Protein AF-A0A8B7E3W6-F1 (afdb_monomer)

Sequence (323 aa):
MKYLFVTTIMQMIQNNLKKEEHNMLPDFINNWVHYEAIEQKYIKDYGTFQQALRYYVQDRIVPILSSIMSNIDCFSNLSILFKQPDYTDLWLKLFSKTNCSSIQISNELEESFQCKFPFSNRLFKEIELVIKNVIQPEHNFNKHDYKLIYDTLSSMPMTSLTLKLSKSNVDDYIYDLVHLLFPHQTEKSYKVLAHGLVFFVRNIVTARSSFFSSSKVFDDLDKSSYDIIALHVVLNTRITQERIGNVELILRSYPEISDMISLTSPIDIDILILEHLVSIVDCLEMSPFCMNKIKSLNVLVQRILDINLECFGSLTIKKINEL

Secondary structure (DSSP, 8-state):
-HHHHHHHHHHHHHHHHHHHHTTS-HHHHHTHHHHHHHH-TTHHHHSSHHHHHHHHHHHHHHHHHHHHHHHHSGGGHHHHHHH-GGGHHHHHHHHHH--TT-------S-TT---SSTTHHHHHHHHHHHHHHH--TT----HHHHHHHHHHHHHSTTGGGTTT--HHHHHHHHHHHHHHHS-S--HHHHHHHHHHHHHHHHHHHHHHHHHHTT-TT-TTS-TT---HHHHHHHHTSHHHHHHHHHHHHHHHH-TTHHHH--TT-SS-HHHHHHHHHHHHHHHS---TTHHHHHHHHHHHHHHHHHHHHHHHHHHHHHHHHT-

Foldseek 3Di:
DVVLVVVLLVVQLVVVVVVVCVVDDVVCVVCVLVVCVVVVPQCVVQPDSVRSVVVVVCVSSVVSSVLLCCVQCVQHLVVLCVPPVVCVVLLSQLSSQDDSPDPDPPDDADPNGHANAHPLVVLLVQLCVLCVVLDDQPDDDDLVSVVVSCVVLCPRRNSVSFQDDDLVNQLSSLLVVLSVVQGDADPLLSVLLSLLLVLLLQVVLQVNLVSCVVPPPPPPPPSRGGGPNSSSNQCSHPLSVLQSVLSSVLCNVCVVLSVVDDSVDPDRSSVSSLVVLVVVVVPDDPDPVCVVVVVVSVVSNVSSVVSVVVVVVVVVVVVVVVD

pLDDT: mean 78.98, std 14.88, range [28.8, 94.94]

Mean predicted aligned error: 10.39 Å

Structure (mmCIF, N/CA/C/O backbone):
data_AF-A0A8B7E3W6-F1
#
_entry.id   AF-A0A8B7E3W6-F1
#
loop_
_atom_site.group_PDB
_atom_site.id
_atom_site.type_symbol
_atom_site.label_atom_id
_atom_site.label_alt_id
_atom_site.label_comp_id
_atom_site.label_asym_id
_atom_site.label_entity_id
_atom_site.label_seq_id
_atom_site.pdbx_PDB_ins_code
_atom_site.Cartn_x
_atom_site.Cartn_y
_atom_site.Cartn_z
_atom_site.occupancy
_atom_site.B_iso_or_equiv
_atom_site.auth_seq_id
_atom_site.auth_comp_id
_atom_site.auth_asym_id
_atom_site.auth_atom_id
_atom_site.pdbx_PDB_model_num
ATOM 1 N N . MET A 1 1 ? -17.957 -12.210 10.373 1.00 60.75 1 MET A N 1
ATOM 2 C CA . MET A 1 1 ? -17.276 -11.032 9.786 1.00 60.75 1 MET A CA 1
ATOM 3 C C . MET A 1 1 ? -17.612 -9.713 10.483 1.00 60.75 1 MET A C 1
ATOM 5 O O . MET A 1 1 ? -16.686 -9.131 11.022 1.00 60.75 1 MET A O 1
ATOM 9 N N . LYS A 1 2 ? -18.880 -9.267 10.597 1.00 63.34 2 LYS A N 1
ATOM 10 C CA . LYS A 1 2 ? -19.236 -8.046 11.374 1.00 63.34 2 LYS A CA 1
ATOM 11 C C . LYS A 1 2 ? -18.701 -8.047 12.815 1.00 63.34 2 LYS A C 1
ATOM 13 O O . LYS A 1 2 ? -18.204 -7.034 13.290 1.00 63.34 2 LYS A O 1
ATOM 18 N N . TYR A 1 3 ? -18.742 -9.209 13.467 1.00 81.50 3 TYR A N 1
ATOM 19 C CA . TYR A 1 3 ? -18.181 -9.389 14.804 1.00 81.50 3 TYR A CA 1
ATOM 20 C C . TYR A 1 3 ? -16.682 -9.094 14.865 1.00 81.50 3 TYR A C 1
ATOM 22 O O . TYR A 1 3 ? -16.273 -8.446 15.813 1.00 81.50 3 TYR A O 1
ATOM 30 N N . LEU A 1 4 ? -15.897 -9.475 13.847 1.00 85.69 4 LEU A N 1
ATOM 31 C CA . LEU A 1 4 ? -14.446 -9.270 13.840 1.00 85.69 4 LEU A CA 1
ATOM 32 C C . LEU A 1 4 ? -14.101 -7.777 13.859 1.00 85.69 4 LEU A C 1
ATOM 34 O O . LEU A 1 4 ? -13.336 -7.352 14.716 1.00 85.69 4 LEU A O 1
ATOM 38 N N . PHE A 1 5 ? -14.741 -6.975 12.999 1.00 87.62 5 PHE A N 1
ATOM 39 C CA . PHE A 1 5 ? -14.548 -5.521 12.972 1.00 87.62 5 PHE A CA 1
ATOM 40 C C . PHE A 1 5 ? -14.835 -4.885 14.338 1.00 87.62 5 PHE A C 1
ATOM 42 O O . PHE A 1 5 ? -13.980 -4.205 14.900 1.00 87.62 5 PHE A O 1
ATOM 49 N N . VAL A 1 6 ? -16.015 -5.162 14.905 1.00 89.50 6 VAL A N 1
ATOM 50 C CA . VAL A 1 6 ? -16.422 -4.605 16.203 1.00 89.50 6 VAL A CA 1
ATOM 51 C C . VAL A 1 6 ? -15.480 -5.068 17.312 1.00 89.50 6 VAL A C 1
ATOM 53 O O . VAL A 1 6 ? -15.027 -4.247 18.103 1.00 89.50 6 VAL A O 1
ATOM 56 N N . THR A 1 7 ? -15.130 -6.356 17.364 1.00 89.88 7 THR A N 1
ATOM 57 C CA . THR A 1 7 ? -14.225 -6.873 18.399 1.00 89.88 7 THR A CA 1
ATOM 58 C C . THR A 1 7 ? -12.828 -6.279 18.294 1.00 89.88 7 THR A C 1
ATOM 60 O O . THR A 1 7 ? -12.255 -5.940 19.324 1.00 89.88 7 THR A O 1
ATOM 63 N N . THR A 1 8 ? -12.294 -6.091 17.083 1.00 89.25 8 THR A N 1
ATOM 64 C CA . THR A 1 8 ? -10.975 -5.479 16.887 1.00 89.25 8 THR A CA 1
ATOM 65 C C . THR A 1 8 ? -10.991 -4.009 17.299 1.00 89.25 8 THR A C 1
ATOM 67 O O . THR A 1 8 ? -10.103 -3.585 18.033 1.00 89.25 8 THR A O 1
ATOM 70 N N . ILE A 1 9 ? -12.028 -3.247 16.932 1.00 89.69 9 ILE A N 1
ATOM 71 C CA . ILE A 1 9 ? -12.194 -1.858 17.391 1.00 89.69 9 ILE A CA 1
ATOM 72 C C . ILE A 1 9 ? -12.277 -1.794 18.920 1.00 89.69 9 ILE A C 1
ATOM 74 O O . ILE A 1 9 ? -11.567 -1.005 19.538 1.00 89.69 9 ILE A O 1
ATOM 78 N N . MET A 1 10 ? -13.081 -2.655 19.550 1.00 90.50 10 MET A N 1
ATOM 79 C CA . MET A 1 10 ? -13.207 -2.691 21.012 1.00 90.50 10 MET A CA 1
ATOM 80 C C . MET A 1 10 ? -11.881 -3.038 21.700 1.00 90.50 10 MET A C 1
ATOM 82 O O . MET A 1 10 ? -11.520 -2.400 22.686 1.00 90.50 10 MET A O 1
ATOM 86 N N . GLN A 1 11 ? -11.123 -3.998 21.162 1.00 89.81 11 GLN A N 1
ATOM 87 C CA . GLN A 1 11 ? -9.787 -4.340 21.659 1.00 89.81 11 GLN A CA 1
ATOM 88 C C . GLN A 1 11 ? -8.807 -3.170 21.511 1.00 89.81 11 GLN A C 1
ATOM 90 O O . GLN A 1 11 ? -8.040 -2.886 22.429 1.00 89.81 11 GLN A O 1
ATOM 95 N N . MET A 1 12 ? -8.844 -2.455 20.384 1.00 88.50 12 MET A N 1
ATOM 96 C CA . MET A 1 12 ? -8.015 -1.271 20.162 1.00 88.50 12 MET A CA 1
ATOM 97 C C . MET A 1 12 ? -8.364 -0.138 21.128 1.00 88.50 12 MET A C 1
ATOM 99 O O . MET A 1 12 ? -7.453 0.458 21.702 1.00 88.50 12 MET A O 1
ATOM 103 N N . ILE A 1 13 ? -9.654 0.137 21.349 1.00 89.44 13 ILE A N 1
ATOM 104 C CA . ILE A 1 13 ? -10.105 1.129 22.335 1.00 89.44 13 ILE A CA 1
ATOM 105 C C . ILE A 1 13 ? -9.599 0.737 23.723 1.00 89.44 13 ILE A C 1
ATOM 107 O O . ILE A 1 13 ? -8.960 1.543 24.390 1.00 89.44 13 ILE A O 1
ATOM 111 N N . GLN A 1 14 ? -9.799 -0.520 24.128 1.00 88.75 14 GLN A N 1
ATOM 112 C CA . GLN A 1 14 ? -9.353 -1.014 25.429 1.00 88.75 14 GLN A CA 1
ATOM 113 C C . GLN A 1 14 ? -7.833 -0.888 25.608 1.00 88.75 14 GLN A C 1
ATOM 115 O O . GLN A 1 14 ? -7.368 -0.490 26.672 1.00 88.75 14 GLN A O 1
ATOM 120 N N . ASN A 1 15 ? -7.045 -1.206 24.579 1.00 87.88 15 ASN A N 1
ATOM 121 C CA . ASN A 1 15 ? -5.589 -1.093 24.639 1.00 87.88 15 ASN A CA 1
ATOM 122 C C . ASN A 1 15 ? -5.116 0.365 24.732 1.00 87.88 15 ASN A C 1
ATOM 124 O O . ASN A 1 15 ? -4.138 0.631 25.425 1.00 87.88 15 ASN A O 1
ATOM 128 N N . ASN A 1 16 ? -5.785 1.303 24.055 1.00 84.50 16 ASN A N 1
ATOM 129 C CA . ASN A 1 16 ? -5.459 2.728 24.156 1.00 84.50 16 ASN A CA 1
ATOM 130 C C . ASN A 1 16 ? -5.873 3.309 25.513 1.00 84.50 16 ASN A C 1
ATOM 132 O O . ASN A 1 16 ? -5.058 3.981 26.136 1.00 84.50 16 ASN A O 1
ATOM 136 N N . LEU A 1 17 ? -7.059 2.959 26.022 1.00 85.81 17 LEU A N 1
ATOM 137 C CA . LEU A 1 17 ? -7.490 3.339 27.372 1.00 85.81 17 LEU A CA 1
ATOM 138 C C . LEU A 1 17 ? -6.501 2.840 28.430 1.00 85.81 17 LEU A C 1
ATOM 140 O O . LEU A 1 17 ? -6.048 3.624 29.252 1.00 85.81 17 LEU A O 1
ATOM 144 N N . LYS A 1 18 ? -6.056 1.579 28.346 1.00 85.19 18 LYS A N 1
ATOM 145 C CA . LYS A 1 18 ? -5.023 1.045 29.250 1.00 85.19 18 LYS A CA 1
ATOM 146 C C . LYS A 1 18 ? -3.719 1.843 29.201 1.00 85.19 18 LYS A C 1
ATOM 148 O O . LYS A 1 18 ? -3.082 2.021 30.233 1.00 85.19 18 LYS A O 1
ATOM 153 N N . LYS A 1 19 ? -3.298 2.318 28.024 1.00 82.88 19 LYS A N 1
ATOM 154 C CA . LYS A 1 19 ? -2.095 3.160 27.889 1.00 82.88 19 LYS A CA 1
ATOM 155 C C . LYS A 1 19 ? -2.286 4.537 28.521 1.00 82.88 19 LYS A C 1
ATOM 157 O O . LYS A 1 19 ? -1.361 5.025 29.160 1.00 82.88 19 LYS A O 1
ATOM 162 N N . GLU A 1 20 ? -3.457 5.150 28.360 1.00 80.81 20 GLU A N 1
ATOM 163 C CA . GLU A 1 20 ? -3.791 6.408 29.041 1.00 80.81 20 GLU A CA 1
ATOM 164 C C . GLU A 1 20 ? -3.823 6.224 30.561 1.00 80.81 20 GLU A C 1
ATOM 166 O O . GLU A 1 20 ? -3.261 7.035 31.292 1.00 80.81 20 GLU A O 1
ATOM 171 N N . GLU A 1 21 ? -4.410 5.122 31.029 1.00 82.00 21 GLU A N 1
ATOM 172 C CA . GLU A 1 21 ? -4.479 4.747 32.442 1.00 82.00 21 GLU A CA 1
ATOM 173 C C . GLU A 1 21 ? -3.089 4.603 33.079 1.00 82.00 21 GLU A C 1
ATOM 175 O O . GLU A 1 21 ? -2.902 5.001 34.223 1.00 82.00 21 GLU A O 1
ATOM 180 N N . HIS A 1 22 ? -2.076 4.124 32.347 1.00 77.69 22 HIS A N 1
ATOM 181 C CA . HIS A 1 22 ? -0.703 4.046 32.875 1.00 77.69 22 HIS A CA 1
ATOM 182 C C . HIS A 1 22 ? -0.103 5.421 33.214 1.00 77.69 22 HIS A C 1
ATOM 184 O O . HIS A 1 22 ? 0.825 5.498 34.016 1.00 77.69 22 HIS A O 1
ATOM 190 N N . ASN A 1 23 ? -0.631 6.498 32.627 1.00 76.69 23 ASN A N 1
ATOM 191 C CA . ASN A 1 23 ? -0.180 7.869 32.862 1.00 76.69 23 ASN A CA 1
ATOM 192 C C . ASN A 1 23 ? -1.065 8.623 33.872 1.00 76.69 23 ASN A C 1
ATOM 194 O O . ASN A 1 23 ? -0.815 9.799 34.140 1.00 76.69 23 ASN A O 1
ATOM 198 N N . MET A 1 24 ? -2.103 7.982 34.420 1.00 77.31 24 MET A N 1
ATOM 199 C CA . MET A 1 24 ? -3.021 8.578 35.393 1.00 77.31 24 MET A CA 1
ATOM 200 C C . MET A 1 24 ? -2.833 7.976 36.789 1.00 77.31 24 MET A C 1
ATOM 202 O O . MET A 1 24 ? -2.336 6.865 36.958 1.00 77.31 24 MET A O 1
ATOM 206 N N . LEU A 1 25 ? -3.259 8.717 37.816 1.00 74.06 25 LEU A N 1
ATOM 207 C CA . LEU A 1 25 ? -3.259 8.213 39.188 1.00 74.06 25 LEU A CA 1
ATOM 208 C C . LEU A 1 25 ? -4.246 7.031 39.319 1.00 74.06 25 LEU A C 1
ATOM 210 O O . LEU A 1 25 ? -5.409 7.182 38.929 1.00 74.06 25 LEU A O 1
ATOM 214 N N . PRO A 1 26 ? -3.838 5.885 39.901 1.00 71.69 26 PRO A N 1
ATOM 215 C CA . PRO A 1 26 ? -4.686 4.692 40.028 1.00 71.69 26 PRO A CA 1
ATOM 216 C C . PRO A 1 26 ? -6.036 4.950 40.712 1.00 71.69 26 PRO A C 1
ATOM 218 O O . PRO A 1 26 ? -7.064 4.407 40.301 1.00 71.69 26 PRO A O 1
ATOM 221 N N . ASP A 1 27 ? -6.048 5.825 41.720 1.00 72.38 27 ASP A N 1
ATOM 222 C CA . ASP A 1 27 ? -7.253 6.167 42.483 1.00 72.38 27 ASP A CA 1
ATOM 223 C C . ASP A 1 27 ? -8.295 6.906 41.639 1.00 72.38 27 ASP A C 1
ATOM 225 O O . ASP A 1 27 ? -9.497 6.737 41.850 1.00 72.38 27 ASP A O 1
ATOM 229 N N . PHE A 1 28 ? -7.848 7.679 40.647 1.00 70.94 28 PHE A N 1
ATOM 230 C CA . PHE A 1 28 ? -8.721 8.413 39.735 1.00 70.94 28 PHE A CA 1
ATOM 231 C C . PHE A 1 28 ? -9.420 7.488 38.738 1.00 70.94 28 PHE A C 1
ATOM 233 O O . PHE A 1 28 ? -10.611 7.642 38.479 1.00 70.94 28 PHE A O 1
ATOM 240 N N . ILE A 1 29 ? -8.705 6.487 38.223 1.00 72.25 29 ILE A N 1
ATOM 241 C CA . ILE A 1 29 ? -9.239 5.519 37.255 1.00 72.25 29 ILE A CA 1
ATOM 242 C C . ILE A 1 29 ? -10.304 4.642 37.908 1.00 72.25 29 ILE A C 1
ATOM 244 O O . ILE A 1 29 ? -11.388 4.461 37.358 1.00 72.25 29 ILE A O 1
ATOM 248 N N . ASN A 1 30 ? -10.022 4.131 39.107 1.00 77.81 30 ASN A N 1
ATOM 249 C CA . ASN A 1 30 ? -10.938 3.224 39.794 1.00 77.81 30 ASN A CA 1
ATOM 250 C C . ASN A 1 30 ? -12.185 3.938 40.338 1.00 77.81 30 ASN A C 1
ATOM 252 O O . ASN A 1 30 ? -13.220 3.299 40.517 1.00 77.81 30 ASN A O 1
ATOM 256 N N . ASN A 1 31 ? -12.113 5.257 40.555 1.00 84.88 31 ASN A N 1
ATOM 257 C CA . ASN A 1 31 ? -13.185 6.040 41.172 1.00 84.88 31 ASN A CA 1
ATOM 258 C C . ASN A 1 31 ? -13.709 7.181 40.286 1.00 84.88 31 ASN A C 1
ATOM 260 O O . ASN A 1 31 ? -14.302 8.124 40.805 1.00 84.88 31 ASN A O 1
ATOM 264 N N . TRP A 1 32 ? -13.532 7.129 38.963 1.00 85.88 32 TRP A N 1
ATOM 265 C CA . TRP A 1 32 ? -13.881 8.241 38.061 1.00 85.88 32 TRP A CA 1
ATOM 266 C C . TRP A 1 32 ? -15.338 8.727 38.196 1.00 85.88 32 TRP A C 1
ATOM 268 O O . TRP A 1 32 ? -15.600 9.922 38.100 1.00 85.88 32 TRP A O 1
ATOM 278 N N . VAL A 1 33 ? -16.283 7.823 38.492 1.00 89.19 33 VAL A N 1
ATOM 279 C CA . VAL A 1 33 ? -17.696 8.159 38.763 1.00 89.19 33 VAL A CA 1
ATOM 280 C C . VAL A 1 33 ? -17.831 9.027 40.017 1.00 89.19 33 VAL A C 1
ATOM 282 O O . VAL A 1 33 ? -18.629 9.961 40.050 1.00 89.19 33 VAL A O 1
ATOM 285 N N . HIS A 1 34 ? -17.054 8.717 41.056 1.00 87.19 34 HIS A N 1
ATOM 286 C CA . HIS A 1 34 ? -17.027 9.481 42.298 1.00 87.19 34 HIS A CA 1
ATOM 287 C C . HIS A 1 34 ? -16.387 10.855 42.086 1.00 87.19 34 HIS A C 1
ATOM 289 O O . HIS A 1 34 ? -16.928 11.853 42.557 1.00 87.19 34 HIS A O 1
ATOM 295 N N . TYR A 1 35 ? -15.296 10.917 41.317 1.00 84.81 35 TYR A N 1
ATOM 296 C CA . TYR A 1 35 ? -14.686 12.186 40.923 1.00 84.81 35 TYR A CA 1
ATOM 297 C C . TYR A 1 35 ? -15.662 13.064 40.139 1.00 84.81 35 TYR A C 1
ATOM 299 O O . TYR A 1 35 ? -15.811 14.232 40.478 1.00 84.81 35 TYR A O 1
ATOM 307 N N . GLU A 1 36 ? -16.415 12.507 39.184 1.00 86.44 36 GLU A N 1
ATOM 308 C CA . GLU A 1 36 ? -17.433 13.279 38.461 1.00 86.44 36 GLU A CA 1
ATOM 309 C C . GLU A 1 36 ? -18.561 13.771 39.383 1.00 86.44 36 GLU A C 1
ATOM 311 O O . GLU A 1 36 ? -19.048 14.891 39.230 1.00 86.44 36 GLU A O 1
ATOM 316 N N . ALA A 1 37 ? -18.961 12.974 40.379 1.00 86.94 37 ALA A N 1
ATOM 317 C CA . ALA A 1 37 ? -19.970 13.383 41.357 1.00 86.94 37 ALA A CA 1
ATOM 318 C C . ALA A 1 37 ? -19.506 14.555 42.247 1.00 86.94 37 ALA A C 1
ATOM 320 O O . ALA A 1 37 ? -20.333 15.378 42.650 1.00 86.94 37 ALA A O 1
ATOM 321 N N . ILE A 1 38 ? -18.204 14.633 42.551 1.00 85.94 38 ILE A N 1
ATOM 322 C CA . ILE A 1 38 ? -17.602 15.700 43.365 1.00 85.94 38 ILE A CA 1
ATOM 323 C C . ILE A 1 38 ? -17.308 16.943 42.523 1.00 85.94 38 ILE A C 1
ATOM 325 O O . ILE A 1 38 ? -17.686 18.047 42.910 1.00 85.94 38 ILE A O 1
ATOM 329 N N . GLU A 1 39 ? -16.627 16.780 41.388 1.00 83.75 39 GLU A N 1
ATOM 330 C CA . GLU A 1 39 ? -16.188 17.896 40.544 1.00 83.75 39 GLU A CA 1
ATOM 331 C C . GLU A 1 39 ? -17.353 18.536 39.783 1.00 83.75 39 GLU A C 1
ATOM 333 O O . GLU A 1 39 ? -17.316 19.732 39.484 1.00 83.75 39 GLU A O 1
ATOM 338 N N . GLN A 1 40 ? -18.400 17.751 39.495 1.00 84.69 40 GLN A N 1
ATOM 339 C CA . GLN A 1 40 ? -19.598 18.174 38.765 1.00 84.69 40 GLN A CA 1
ATOM 340 C C . GLN A 1 40 ? -19.266 18.865 37.436 1.00 84.69 40 GLN A C 1
ATOM 342 O O . GLN A 1 40 ? -19.992 19.767 37.000 1.00 84.69 40 GLN A O 1
ATOM 347 N N . LYS A 1 41 ? -18.152 18.468 36.808 1.00 85.06 41 LYS A N 1
ATOM 348 C CA . LYS A 1 41 ? -17.607 19.115 35.615 1.00 85.06 41 LYS A CA 1
ATOM 349 C C . LYS A 1 41 ? -18.611 19.061 34.467 1.00 85.06 41 LYS A C 1
ATOM 351 O O . LYS A 1 41 ? -18.896 20.094 33.878 1.00 85.06 41 LYS A O 1
ATOM 356 N N . TYR A 1 42 ? -19.183 17.888 34.193 1.00 84.56 42 TYR A N 1
ATOM 357 C CA . TYR A 1 42 ? -20.156 17.688 33.116 1.00 84.56 42 TYR A CA 1
ATOM 358 C C . TYR A 1 42 ? -21.602 17.867 33.620 1.00 84.56 42 TYR A C 1
ATOM 360 O O . TYR A 1 42 ? -22.493 18.200 32.844 1.00 84.56 42 TYR A O 1
ATOM 368 N N . ILE A 1 43 ? -21.882 17.708 34.919 1.00 86.69 43 ILE A N 1
ATOM 369 C CA . ILE A 1 43 ? -23.247 17.899 35.461 1.00 86.69 43 ILE A CA 1
ATOM 370 C C . ILE A 1 43 ? -23.773 19.316 35.193 1.00 86.69 43 ILE A C 1
ATOM 372 O O . ILE A 1 43 ? -24.939 19.470 34.828 1.00 86.69 43 ILE A O 1
ATOM 376 N N . LYS A 1 44 ? -22.917 20.337 35.328 1.00 83.12 44 LYS A N 1
ATOM 377 C CA . LYS A 1 44 ? -23.289 21.743 35.094 1.00 83.12 44 LYS A CA 1
ATOM 378 C C . LYS A 1 44 ? -23.774 22.000 33.667 1.00 83.12 44 LYS A C 1
ATOM 380 O O . LYS A 1 44 ? -24.728 22.751 33.486 1.00 83.12 44 LYS A O 1
ATOM 385 N N . ASP A 1 45 ? -23.164 21.334 32.692 1.00 85.44 45 ASP A N 1
ATOM 386 C CA . ASP A 1 45 ? -23.420 21.569 31.269 1.00 85.44 45 ASP A CA 1
ATOM 387 C C . ASP A 1 45 ? -24.495 20.631 30.694 1.00 85.44 45 ASP A C 1
ATOM 389 O O . ASP A 1 45 ? -25.156 20.965 29.711 1.00 85.44 45 ASP A O 1
ATOM 393 N N . TYR A 1 46 ? -24.707 19.461 31.310 1.00 86.06 46 TYR A N 1
ATOM 394 C CA . TYR A 1 46 ? -25.539 18.389 30.748 1.00 86.06 46 TYR A CA 1
ATOM 395 C C . TYR A 1 46 ? -26.716 17.952 31.641 1.00 86.06 46 TYR A C 1
ATOM 397 O O . TYR A 1 46 ? -27.453 17.022 31.301 1.00 86.06 46 TYR A O 1
ATOM 405 N N . GLY A 1 47 ? -26.933 18.637 32.767 1.00 87.19 47 GLY A N 1
ATOM 406 C CA . GLY A 1 47 ? -28.147 18.572 33.582 1.00 87.19 47 GLY A CA 1
ATOM 407 C C . GLY A 1 47 ? -28.206 17.387 34.546 1.00 87.19 47 GLY A C 1
ATOM 408 O O . GLY A 1 47 ? -28.129 17.570 35.759 1.00 87.19 47 GLY A O 1
ATOM 409 N N . THR A 1 48 ? -28.388 16.164 34.039 1.00 91.19 48 THR A N 1
ATOM 410 C CA . THR A 1 48 ? -28.534 14.974 34.904 1.00 91.19 48 THR A CA 1
ATOM 411 C C . THR A 1 48 ? -27.208 14.249 35.105 1.00 91.19 48 THR A C 1
ATOM 413 O O . THR A 1 48 ? -26.385 14.177 34.193 1.00 91.19 48 THR A O 1
ATOM 416 N N . PHE A 1 49 ? -27.018 13.622 36.273 1.00 90.12 49 PHE A N 1
ATOM 417 C CA . PHE A 1 49 ? -25.801 12.850 36.552 1.00 90.12 49 PHE A CA 1
ATOM 418 C C . PHE A 1 49 ? -25.589 11.700 35.555 1.00 90.12 49 PHE A C 1
ATOM 420 O O . PHE A 1 49 ? -24.481 11.489 35.077 1.00 90.12 49 PHE A O 1
ATOM 427 N N . GLN A 1 50 ? -26.655 10.999 35.151 1.00 89.81 50 GLN A N 1
ATOM 428 C CA . GLN A 1 50 ? -26.554 9.954 34.123 1.00 89.81 50 GLN A CA 1
ATOM 429 C C . GLN A 1 50 ? -26.060 10.502 32.781 1.00 89.81 50 GLN A C 1
ATOM 431 O O . GLN A 1 50 ? -25.298 9.838 32.080 1.00 89.81 50 GLN A O 1
ATOM 436 N N . GLN A 1 51 ? -26.500 11.704 32.414 1.00 89.62 51 GLN A N 1
ATOM 437 C CA . GLN A 1 51 ? -26.096 12.341 31.171 1.00 89.62 51 GLN A CA 1
ATOM 438 C C . GLN A 1 51 ? -24.650 12.840 31.256 1.00 89.62 51 GLN A C 1
ATOM 440 O O . GLN A 1 51 ? -23.881 12.576 30.337 1.00 89.62 51 GLN A O 1
ATOM 445 N N . ALA A 1 52 ? -24.243 13.413 32.391 1.00 89.12 52 ALA A N 1
ATOM 446 C CA . ALA A 1 52 ? -22.854 13.771 32.678 1.00 89.12 52 ALA A CA 1
ATOM 447 C C . ALA A 1 52 ? -21.898 12.569 32.559 1.00 89.12 52 ALA A C 1
ATOM 449 O O . ALA A 1 52 ? -20.893 12.657 31.860 1.00 89.12 52 ALA A O 1
ATOM 450 N N . LEU A 1 53 ? -22.249 11.412 33.137 1.00 90.69 53 LEU A N 1
ATOM 451 C CA . LEU A 1 53 ? -21.440 10.190 33.019 1.00 90.69 53 LEU A CA 1
ATOM 452 C C . LEU A 1 53 ? -21.332 9.691 31.570 1.00 90.69 53 LEU A C 1
ATOM 454 O O . LEU A 1 53 ? -20.268 9.240 31.150 1.00 90.69 53 LEU A O 1
ATOM 458 N N . ARG A 1 54 ? -22.414 9.779 30.783 1.00 89.88 54 ARG A N 1
ATOM 459 C CA . ARG A 1 54 ? -22.372 9.434 29.351 1.00 89.88 54 ARG A CA 1
ATOM 460 C C . ARG A 1 54 ? -21.423 10.352 28.588 1.00 89.88 54 ARG A C 1
ATOM 462 O O . ARG A 1 54 ? -20.644 9.851 27.782 1.00 89.88 54 ARG A O 1
ATOM 469 N N . TYR A 1 55 ? -21.467 11.655 28.858 1.00 89.12 55 TYR A N 1
ATOM 470 C CA . TYR A 1 55 ? -20.575 12.620 28.220 1.00 89.12 55 TYR A CA 1
ATOM 471 C C . TYR A 1 55 ? -19.121 12.438 28.643 1.00 89.12 55 TYR A C 1
ATOM 473 O O . TYR A 1 55 ? -18.259 12.459 27.776 1.00 89.12 55 TYR A O 1
ATOM 481 N N . TYR A 1 56 ? -18.845 12.156 29.918 1.00 88.00 56 TYR A N 1
ATOM 482 C CA . TYR A 1 56 ? -17.498 11.807 30.376 1.00 88.00 56 TYR A CA 1
ATOM 483 C C . TYR A 1 56 ? -16.918 10.631 29.573 1.00 88.00 56 TYR A C 1
ATOM 485 O O . TYR A 1 56 ? -15.800 10.694 29.063 1.00 88.00 56 TYR A O 1
ATOM 493 N N . VAL A 1 57 ? -17.699 9.555 29.419 1.00 89.50 57 VAL A N 1
ATOM 494 C CA . VAL A 1 57 ? -17.282 8.375 28.649 1.00 89.50 57 VAL A CA 1
ATOM 495 C C . VAL A 1 57 ? -17.084 8.723 27.172 1.00 89.50 57 VAL A C 1
ATOM 497 O O . VAL A 1 57 ? -16.107 8.285 26.567 1.00 89.50 57 VAL A O 1
ATOM 500 N N . GLN A 1 58 ? -17.976 9.523 26.582 1.00 89.88 58 GLN A N 1
ATOM 501 C CA . GLN A 1 58 ? -17.840 9.973 25.195 1.00 89.88 58 GLN A CA 1
ATOM 502 C C . GLN A 1 58 ? -16.589 10.829 24.986 1.00 89.88 58 GLN A C 1
ATOM 504 O O . GLN A 1 58 ? -15.846 10.567 24.047 1.00 89.88 58 GLN A O 1
ATOM 509 N N . ASP A 1 59 ? -16.318 11.787 25.869 1.00 88.12 59 ASP A N 1
ATOM 510 C CA . ASP A 1 59 ? -15.165 12.692 25.796 1.00 88.12 59 ASP A CA 1
ATOM 511 C C . ASP A 1 59 ? -13.832 11.928 25.809 1.00 88.12 59 ASP A C 1
ATOM 513 O O . ASP A 1 59 ? -12.869 12.327 25.163 1.00 88.12 59 ASP A O 1
ATOM 517 N N . ARG A 1 60 ? -13.796 10.765 26.470 1.00 86.38 60 ARG A N 1
ATOM 518 C CA . ARG A 1 60 ? -12.642 9.854 26.460 1.00 86.38 60 ARG A CA 1
ATOM 519 C C . ARG A 1 60 ? -12.582 8.940 25.242 1.00 86.38 60 ARG A C 1
ATOM 521 O O . ARG A 1 60 ? -11.523 8.748 24.652 1.00 86.38 60 ARG A O 1
ATOM 528 N N . ILE A 1 61 ? -13.707 8.334 24.864 1.00 90.19 61 ILE A N 1
ATOM 529 C CA . ILE A 1 61 ? -13.737 7.339 23.783 1.00 90.19 61 ILE A CA 1
ATOM 530 C C . ILE A 1 61 ? -13.621 8.002 22.407 1.00 90.19 61 ILE A C 1
ATOM 532 O O . ILE A 1 61 ? -12.982 7.438 21.521 1.00 90.19 61 ILE A O 1
ATOM 536 N N . VAL A 1 62 ? -14.229 9.172 22.200 1.00 90.44 62 VAL A N 1
ATOM 537 C CA . VAL A 1 62 ? -14.298 9.833 20.886 1.00 90.44 62 VAL A CA 1
ATOM 538 C C . VAL A 1 62 ? -12.910 10.174 20.328 1.00 90.44 62 VAL A C 1
ATOM 540 O O . VAL A 1 62 ? -12.672 9.823 19.172 1.00 90.44 62 VAL A O 1
ATOM 543 N N . PRO A 1 63 ? -11.961 10.764 21.084 1.00 89.00 63 PRO A N 1
ATOM 544 C CA . PRO A 1 63 ? -10.602 11.000 20.589 1.00 89.00 63 PRO A CA 1
ATOM 545 C C . PRO A 1 63 ? -9.875 9.709 20.193 1.00 89.00 63 PRO A C 1
ATOM 547 O O . PRO A 1 63 ? -9.255 9.647 19.129 1.00 89.00 63 PRO A O 1
ATOM 550 N N . ILE A 1 64 ? -10.007 8.651 21.001 1.00 88.94 64 ILE A N 1
ATOM 551 C CA . ILE A 1 64 ? -9.416 7.335 20.721 1.00 88.94 64 ILE A CA 1
ATOM 552 C C . ILE A 1 64 ? -10.016 6.743 19.444 1.00 88.94 64 ILE A C 1
ATOM 554 O O . ILE A 1 64 ? -9.286 6.291 18.563 1.00 88.94 64 ILE A O 1
ATOM 558 N N . LEU A 1 65 ? -11.343 6.764 19.316 1.00 89.81 65 LEU A N 1
ATOM 559 C CA . LEU A 1 65 ? -12.036 6.248 18.142 1.00 89.81 65 LEU A CA 1
ATOM 560 C C . LEU A 1 65 ? -11.691 7.058 16.889 1.00 89.81 65 LEU A C 1
ATOM 562 O O . LEU A 1 65 ? -11.437 6.464 15.848 1.00 89.81 65 LEU A O 1
ATOM 566 N N . SER A 1 66 ? -11.632 8.386 16.990 1.00 89.00 66 SER A N 1
ATOM 567 C CA . SER A 1 66 ? -11.226 9.276 15.897 1.00 89.00 66 SER A CA 1
ATOM 568 C C . SER A 1 66 ? -9.808 8.958 15.418 1.00 89.00 66 SER A C 1
ATOM 570 O O . SER A 1 66 ? -9.574 8.800 14.222 1.00 89.00 66 SER A O 1
ATOM 572 N N . SER A 1 67 ? -8.879 8.747 16.353 1.00 85.19 67 SER A N 1
ATOM 573 C CA . SER A 1 67 ? -7.508 8.323 16.059 1.00 85.19 67 SER A CA 1
ATOM 574 C C . SER A 1 67 ? -7.450 6.957 15.363 1.00 85.19 67 SER A C 1
ATOM 576 O O . SER A 1 67 ? -6.791 6.802 14.332 1.00 85.19 67 SER A O 1
ATOM 578 N N . ILE A 1 68 ? -8.194 5.971 15.877 1.00 87.38 68 ILE A N 1
ATOM 579 C CA . ILE A 1 68 ? -8.313 4.645 15.259 1.00 87.38 68 ILE A CA 1
ATOM 580 C C . ILE A 1 68 ? -8.866 4.772 13.833 1.00 87.38 68 ILE A C 1
ATOM 582 O O . ILE A 1 68 ? -8.282 4.210 12.909 1.00 87.38 68 ILE A O 1
ATOM 586 N N . MET A 1 69 ? -9.943 5.538 13.636 1.00 88.25 69 MET A N 1
ATOM 587 C CA . MET A 1 69 ? -10.578 5.729 12.327 1.00 88.25 69 MET A CA 1
ATOM 588 C C . MET A 1 69 ? -9.664 6.452 11.343 1.00 88.25 69 MET A C 1
ATOM 590 O O . MET A 1 69 ? -9.509 5.976 10.227 1.00 88.25 69 MET A O 1
ATOM 594 N N . SER A 1 70 ? -8.993 7.525 11.762 1.00 84.50 70 SER A N 1
ATOM 595 C CA . SER A 1 70 ? -8.003 8.238 10.944 1.00 84.50 70 SER A CA 1
ATOM 596 C C . SER A 1 70 ? -6.877 7.305 10.482 1.00 84.50 70 SER A C 1
ATOM 598 O O . SER A 1 70 ? -6.485 7.310 9.316 1.00 84.50 70 SER A O 1
ATOM 600 N N . ASN A 1 71 ? -6.400 6.426 11.368 1.00 83.19 71 ASN A N 1
ATOM 601 C CA . ASN A 1 71 ? -5.350 5.475 11.021 1.00 83.19 71 ASN A CA 1
ATOM 602 C C . ASN A 1 71 ? -5.861 4.365 10.084 1.00 83.19 71 ASN A C 1
ATOM 604 O O . ASN A 1 71 ? -5.140 3.931 9.187 1.00 83.19 71 ASN A O 1
ATOM 608 N N . ILE A 1 72 ? -7.083 3.872 10.299 1.00 88.44 72 ILE A N 1
ATOM 609 C CA . ILE A 1 72 ? -7.687 2.831 9.457 1.00 88.44 72 ILE A CA 1
ATOM 610 C C . ILE A 1 72 ? -8.043 3.372 8.075 1.00 88.44 72 ILE A C 1
ATOM 612 O O . ILE A 1 72 ? -7.848 2.653 7.104 1.00 88.44 72 ILE A O 1
ATOM 616 N N . ASP A 1 73 ? -8.559 4.596 7.984 1.00 89.62 73 ASP A N 1
ATOM 617 C CA . ASP A 1 73 ? -9.065 5.189 6.743 1.00 89.62 73 ASP A CA 1
ATOM 618 C C . ASP A 1 73 ? -8.014 5.991 5.965 1.00 89.62 73 ASP A C 1
ATOM 620 O O . ASP A 1 73 ? -8.309 6.626 4.954 1.00 89.62 73 ASP A O 1
ATOM 624 N N . CYS A 1 74 ? -6.755 5.937 6.400 1.00 84.81 74 CYS A N 1
ATOM 625 C CA . CYS A 1 74 ? -5.631 6.461 5.635 1.00 84.81 74 CYS A CA 1
ATOM 626 C C . CYS A 1 74 ? -5.673 5.893 4.199 1.00 84.81 74 CYS A C 1
ATOM 628 O O . CYS A 1 74 ? -5.835 4.684 4.032 1.00 84.81 74 CYS A O 1
ATOM 630 N N . PHE A 1 75 ? -5.579 6.745 3.171 1.00 87.19 75 PHE A N 1
ATOM 631 C CA . PHE A 1 75 ? -5.768 6.393 1.746 1.00 87.19 75 PHE A CA 1
ATOM 632 C C . PHE A 1 75 ? -7.134 5.792 1.390 1.00 87.19 75 PHE A C 1
ATOM 634 O O . PHE A 1 75 ? -7.237 4.960 0.487 1.00 87.19 75 PHE A O 1
ATOM 641 N N . SER A 1 76 ? -8.196 6.203 2.090 1.00 90.31 76 SER A N 1
ATOM 642 C CA . SER A 1 76 ? -9.569 5.728 1.860 1.00 90.31 76 SER A CA 1
ATOM 643 C C . SER A 1 76 ? -9.717 4.209 1.993 1.00 90.31 76 SER A C 1
ATOM 645 O O . SER A 1 76 ? -10.520 3.581 1.294 1.00 90.31 76 SER A O 1
ATOM 647 N N . ASN A 1 77 ? -8.943 3.596 2.889 1.00 90.94 77 ASN A N 1
ATOM 648 C CA . ASN A 1 77 ? -8.952 2.154 3.115 1.00 90.94 77 ASN A CA 1
ATOM 649 C C . ASN A 1 77 ? -10.328 1.630 3.555 1.00 90.94 77 ASN A C 1
ATOM 651 O O . ASN A 1 77 ? -10.665 0.493 3.219 1.00 90.94 77 ASN A O 1
ATOM 655 N N . LEU A 1 78 ? -11.160 2.424 4.248 1.00 91.19 78 LEU A N 1
ATOM 656 C CA . LEU A 1 78 ? -12.529 1.997 4.565 1.00 91.19 78 LEU A CA 1
ATOM 657 C C . LEU A 1 78 ? -13.382 1.868 3.303 1.00 91.19 78 LEU A C 1
ATOM 659 O O . LEU A 1 78 ? -14.272 1.024 3.257 1.00 91.19 78 LEU A O 1
ATOM 663 N N . SER A 1 79 ? -13.109 2.652 2.257 1.00 91.75 79 SER A N 1
ATOM 664 C CA . SER A 1 79 ? -13.879 2.585 1.014 1.00 91.75 79 SER A CA 1
ATOM 665 C C . SER A 1 79 ? -13.736 1.233 0.306 1.00 91.75 79 SER A C 1
ATOM 667 O O . SER A 1 79 ? -14.712 0.758 -0.276 1.00 91.75 79 SER A O 1
ATOM 669 N N . ILE A 1 80 ? -12.579 0.570 0.434 1.00 93.06 80 ILE A N 1
ATOM 670 C CA . ILE A 1 80 ? -12.326 -0.778 -0.098 1.00 93.06 80 ILE A CA 1
ATOM 671 C C . ILE A 1 80 ? -13.303 -1.782 0.521 1.00 93.06 80 ILE A C 1
ATOM 673 O O . ILE A 1 80 ? -13.925 -2.562 -0.198 1.00 93.06 80 ILE A O 1
ATOM 677 N N . LEU A 1 81 ? -13.516 -1.697 1.839 1.00 89.25 81 LEU A N 1
ATOM 678 C CA . LEU A 1 81 ? -14.415 -2.587 2.579 1.00 89.25 81 LEU A CA 1
ATOM 679 C C . LEU A 1 81 ? -15.865 -2.531 2.064 1.00 89.25 81 LEU A C 1
ATOM 681 O O . LEU A 1 81 ? -16.580 -3.528 2.139 1.00 89.25 81 LEU A O 1
ATOM 685 N N . PHE A 1 82 ? -16.306 -1.380 1.545 1.00 85.62 82 PHE A N 1
ATOM 686 C CA . PHE A 1 82 ? -17.668 -1.199 1.029 1.00 85.62 82 PHE A CA 1
ATOM 687 C C . PHE A 1 82 ? -17.782 -1.408 -0.484 1.00 85.62 82 PHE A C 1
ATOM 689 O O . PHE A 1 82 ? -18.812 -1.889 -0.953 1.00 85.62 82 PHE A O 1
ATOM 696 N N . LYS A 1 83 ? -16.759 -1.017 -1.252 1.00 89.38 83 LYS A N 1
ATOM 697 C CA . LYS A 1 83 ? -16.800 -1.009 -2.722 1.00 89.38 83 LYS A CA 1
ATOM 698 C C . LYS A 1 83 ? -16.310 -2.314 -3.348 1.00 89.38 83 LYS A C 1
ATOM 700 O O . LYS A 1 83 ? -16.695 -2.606 -4.476 1.00 89.38 83 LYS A O 1
ATOM 705 N N . GLN A 1 84 ? -15.460 -3.076 -2.658 1.00 89.69 84 GLN A N 1
ATOM 706 C CA . GLN A 1 84 ? -14.798 -4.259 -3.209 1.00 89.69 84 GLN A CA 1
ATOM 707 C C . GLN A 1 84 ? -15.019 -5.479 -2.298 1.00 89.69 84 GLN A C 1
ATOM 709 O O . GLN A 1 84 ? -14.199 -5.767 -1.422 1.00 89.69 84 GLN A O 1
ATOM 714 N N . PRO A 1 85 ? -16.131 -6.216 -2.483 1.00 87.56 85 PRO A N 1
ATOM 715 C CA . PRO A 1 85 ? -16.514 -7.304 -1.585 1.00 87.56 85 PRO A CA 1
ATOM 716 C C . PRO A 1 85 ? -15.457 -8.413 -1.501 1.00 87.56 85 PRO A C 1
ATOM 718 O O . PRO A 1 85 ? -15.271 -8.975 -0.420 1.00 87.56 85 PRO A O 1
ATOM 721 N N . ASP A 1 86 ? -14.714 -8.656 -2.583 1.00 89.69 86 ASP A N 1
ATOM 722 C CA . ASP A 1 86 ? -13.656 -9.672 -2.662 1.00 89.69 86 ASP A CA 1
ATOM 723 C C . ASP A 1 86 ? -12.508 -9.420 -1.672 1.00 89.69 86 ASP A C 1
ATOM 725 O O . ASP A 1 86 ? -11.881 -10.362 -1.185 1.00 89.69 86 ASP A O 1
ATOM 729 N N . TYR A 1 87 ? -12.273 -8.160 -1.295 1.00 92.50 87 TYR A N 1
ATOM 730 C CA . TYR A 1 87 ? -11.257 -7.799 -0.311 1.00 92.50 87 TYR A CA 1
ATOM 731 C C . TYR A 1 87 ? -11.743 -7.847 1.133 1.00 92.50 87 TYR A C 1
ATOM 733 O O . TYR A 1 87 ? -10.916 -7.734 2.031 1.00 92.50 87 TYR A O 1
ATOM 741 N N . THR A 1 88 ? -13.037 -8.037 1.400 1.00 91.19 88 THR A N 1
ATOM 742 C CA . THR A 1 88 ? -13.606 -7.919 2.757 1.00 91.19 88 THR A CA 1
ATOM 743 C C . THR A 1 88 ? -12.890 -8.805 3.779 1.00 91.19 88 THR A C 1
ATOM 745 O O . THR A 1 88 ? -12.540 -8.349 4.868 1.00 91.19 88 THR A O 1
ATOM 748 N N . ASP A 1 89 ? -12.659 -10.075 3.441 1.00 91.44 89 ASP A N 1
ATOM 749 C CA . ASP A 1 89 ? -12.014 -11.025 4.353 1.00 91.44 89 ASP A CA 1
ATOM 750 C C . ASP A 1 89 ? -10.532 -10.686 4.568 1.00 91.44 89 ASP A C 1
ATOM 752 O O . ASP A 1 89 ? -10.064 -10.641 5.708 1.00 91.44 89 ASP A O 1
ATOM 756 N N . LEU A 1 90 ? -9.806 -10.362 3.490 1.00 92.12 90 LEU A N 1
ATOM 757 C CA . LEU A 1 90 ? -8.408 -9.938 3.568 1.00 92.12 90 LEU A CA 1
ATOM 758 C C . LEU A 1 90 ? -8.267 -8.646 4.382 1.00 92.12 90 LEU A C 1
ATOM 760 O O . LEU A 1 90 ? -7.424 -8.570 5.272 1.00 92.12 90 LEU A O 1
ATOM 764 N N . TRP A 1 91 ? -9.133 -7.665 4.132 1.00 93.62 91 TRP A N 1
ATOM 765 C CA . TRP A 1 91 ? -9.180 -6.388 4.834 1.00 93.62 91 TRP A CA 1
ATOM 766 C C . TRP A 1 91 ? -9.375 -6.601 6.334 1.00 93.62 91 TRP A C 1
ATOM 768 O O . TRP A 1 91 ? -8.599 -6.084 7.131 1.00 93.62 91 TRP A O 1
ATOM 778 N N . LEU A 1 92 ? -10.359 -7.413 6.742 1.00 91.94 92 LEU A N 1
ATOM 779 C CA . LEU A 1 92 ? -10.623 -7.680 8.160 1.00 91.94 92 LEU A CA 1
ATOM 780 C C . LEU A 1 92 ? -9.475 -8.440 8.834 1.00 91.94 92 LEU A C 1
ATOM 782 O O . LEU A 1 92 ? -9.136 -8.145 9.982 1.00 91.94 92 LEU A O 1
ATOM 786 N N . LYS A 1 93 ? -8.860 -9.399 8.132 1.00 91.56 93 LYS A N 1
ATOM 787 C CA . LYS A 1 93 ? -7.688 -10.126 8.632 1.00 91.56 93 LYS A CA 1
ATOM 788 C C . LYS A 1 93 ? -6.504 -9.186 8.820 1.00 91.56 93 LYS A C 1
ATOM 790 O O . LYS A 1 93 ? -5.954 -9.157 9.917 1.00 91.56 93 LYS A O 1
ATOM 795 N N . LEU A 1 94 ? -6.166 -8.378 7.816 1.00 90.81 94 LEU A N 1
ATOM 796 C CA . LEU A 1 94 ? -5.095 -7.385 7.901 1.00 90.81 94 LEU A CA 1
ATOM 797 C C . LEU A 1 94 ? -5.373 -6.379 9.018 1.00 90.81 94 LEU A C 1
ATOM 799 O O . LEU A 1 94 ? -4.517 -6.160 9.868 1.00 90.81 94 LEU A O 1
ATOM 803 N N . PHE A 1 95 ? -6.597 -5.857 9.098 1.00 90.25 95 PHE A N 1
ATOM 804 C CA . PHE A 1 95 ? -7.019 -4.951 10.161 1.00 90.25 95 PHE A CA 1
ATOM 805 C C . PHE A 1 95 ? -6.798 -5.551 11.559 1.00 90.25 95 PHE A C 1
ATOM 807 O O . PHE A 1 95 ? -6.207 -4.902 12.421 1.00 90.25 95 PHE A O 1
ATOM 814 N N . SER A 1 96 ? -7.171 -6.817 11.770 1.00 88.69 96 SER A N 1
ATOM 815 C CA . SER A 1 96 ? -6.974 -7.515 13.052 1.00 88.69 96 SER A CA 1
ATOM 816 C C . SER A 1 96 ? -5.508 -7.689 13.462 1.00 88.69 96 SER A C 1
ATOM 818 O O . SER A 1 96 ? -5.218 -7.911 14.636 1.00 88.69 96 SER A O 1
ATOM 820 N N . LYS A 1 97 ? -4.581 -7.592 12.503 1.00 86.38 97 LYS A N 1
ATOM 821 C CA . LYS A 1 97 ? -3.133 -7.686 12.728 1.00 86.38 97 LYS A CA 1
ATOM 822 C C . LYS A 1 97 ? -2.469 -6.329 12.916 1.00 86.38 97 LYS A C 1
ATOM 824 O O . LYS A 1 97 ? -1.282 -6.272 13.222 1.00 86.38 97 LYS A O 1
ATOM 829 N N . THR A 1 98 ? -3.214 -5.241 12.746 1.00 74.12 98 THR A N 1
ATOM 830 C CA . THR A 1 98 ? -2.629 -3.908 12.788 1.00 74.12 98 THR A CA 1
ATOM 831 C C . THR A 1 98 ? -2.502 -3.379 14.208 1.00 74.12 98 THR A C 1
ATOM 833 O O . THR A 1 98 ? -3.464 -3.325 14.971 1.00 74.12 98 THR A O 1
ATOM 836 N N . ASN A 1 99 ? -1.298 -2.930 14.552 1.00 68.56 99 ASN A N 1
ATOM 837 C CA . ASN A 1 99 ? -1.049 -2.229 15.802 1.00 68.56 99 ASN A CA 1
ATOM 838 C C . ASN A 1 99 ? -1.280 -0.727 15.581 1.00 68.56 99 ASN A C 1
ATOM 840 O O . ASN A 1 99 ? -0.536 -0.084 14.848 1.00 68.56 99 ASN A O 1
ATOM 844 N N . CYS A 1 100 ? -2.274 -0.133 16.250 1.00 55.50 100 CYS A N 1
ATOM 845 C CA . CYS A 1 100 ? -2.539 1.319 16.212 1.00 55.50 100 CYS A CA 1
ATOM 846 C C . CYS A 1 100 ? -1.451 2.183 16.890 1.00 55.50 100 CYS A C 1
ATOM 848 O O . CYS A 1 100 ? -1.676 3.360 17.147 1.00 55.50 100 CYS A O 1
ATOM 850 N N . SER A 1 101 ? -0.291 1.622 17.242 1.00 51.44 101 SER A N 1
ATOM 851 C CA . SER A 1 101 ? 0.709 2.288 18.085 1.00 51.44 101 SER A CA 1
ATOM 852 C C . SER A 1 101 ? 1.515 3.386 17.394 1.00 51.44 101 SER A C 1
ATOM 854 O O . SER A 1 101 ? 2.158 4.158 18.094 1.00 51.44 101 SER A O 1
ATOM 856 N N . SER A 1 102 ? 1.485 3.488 16.066 1.00 47.09 102 SER A N 1
ATOM 857 C CA . SER A 1 102 ? 2.165 4.555 15.329 1.00 47.09 102 SER A CA 1
ATOM 858 C C . SER A 1 102 ? 1.173 5.301 14.442 1.00 47.09 102 SER A C 1
ATOM 860 O O . SER A 1 102 ? 0.855 4.908 13.320 1.00 47.09 102 SER A O 1
ATOM 862 N N . ILE A 1 103 ? 0.664 6.411 14.970 1.00 45.06 103 ILE A N 1
ATOM 863 C CA . ILE A 1 103 ? 0.032 7.453 14.167 1.00 45.06 103 ILE A CA 1
ATOM 864 C C . ILE A 1 103 ? 1.183 8.188 13.484 1.00 45.06 103 ILE A C 1
ATOM 866 O O . ILE A 1 103 ? 1.834 9.040 14.079 1.00 45.06 103 ILE A O 1
ATOM 870 N N . GLN A 1 104 ? 1.485 7.810 12.249 1.00 47.25 104 GLN A N 1
ATOM 871 C CA . GLN A 1 104 ? 2.255 8.665 11.359 1.00 47.25 104 GLN A CA 1
ATOM 872 C C . GLN A 1 104 ? 1.304 9.103 10.266 1.00 47.25 104 GLN A C 1
ATOM 874 O O . GLN A 1 104 ? 1.060 8.369 9.310 1.00 47.25 104 GLN A O 1
ATOM 879 N N . ILE A 1 105 ? 0.741 10.290 10.468 1.00 42.62 105 ILE A N 1
ATOM 880 C CA . ILE A 1 105 ? 0.102 11.050 9.406 1.00 42.62 105 ILE A CA 1
ATOM 881 C C . ILE A 1 105 ? 1.233 11.363 8.428 1.00 42.62 105 ILE A C 1
ATOM 883 O O . ILE A 1 105 ? 2.101 12.186 8.712 1.00 42.62 105 ILE A O 1
ATOM 887 N N . SER A 1 106 ? 1.292 10.628 7.322 1.00 45.72 106 SER A N 1
ATOM 888 C CA . SER A 1 106 ? 2.075 11.040 6.164 1.00 45.72 106 SER A CA 1
ATOM 889 C C . SER A 1 106 ? 1.359 12.248 5.571 1.00 45.72 106 SER A C 1
ATOM 891 O O . SER A 1 106 ? 0.467 12.104 4.738 1.00 45.72 106 SER A O 1
ATOM 893 N N . ASN A 1 107 ? 1.684 13.425 6.103 1.00 42.16 107 ASN A N 1
ATOM 894 C CA . ASN A 1 107 ? 1.446 14.693 5.432 1.00 42.16 107 ASN A CA 1
ATOM 895 C C . ASN A 1 107 ? 2.238 14.638 4.117 1.00 42.16 107 ASN A C 1
ATOM 897 O O . ASN A 1 107 ? 3.387 14.212 4.162 1.00 42.16 107 ASN A O 1
ATOM 901 N N . GLU A 1 108 ? 1.644 15.061 2.999 1.00 48.31 108 GLU A N 1
ATOM 902 C CA . GLU A 1 108 ? 2.233 15.087 1.638 1.00 48.31 108 GLU A CA 1
ATOM 903 C C . GLU A 1 108 ? 1.983 13.853 0.751 1.00 48.31 108 GLU A C 1
ATOM 905 O O . GLU A 1 108 ? 2.868 13.398 0.033 1.00 48.31 108 GLU A O 1
ATOM 910 N N . LEU A 1 109 ? 0.756 13.331 0.724 1.00 56.16 109 LEU A N 1
ATOM 911 C CA . LEU A 1 109 ? 0.296 12.516 -0.409 1.00 56.16 109 LEU A CA 1
ATOM 912 C C . LEU A 1 109 ? -0.840 13.239 -1.132 1.00 56.16 109 LEU A C 1
ATOM 914 O O . LEU A 1 109 ? -1.530 14.058 -0.524 1.00 56.16 109 LEU A O 1
ATOM 918 N N . GLU A 1 110 ? -0.985 12.979 -2.436 1.00 57.88 110 GLU A N 1
ATOM 919 C CA . GLU A 1 110 ? -2.028 13.573 -3.281 1.00 57.88 110 GLU A CA 1
ATOM 920 C C . GLU A 1 110 ? -3.384 13.501 -2.570 1.00 57.88 110 GLU A C 1
ATOM 922 O O . GLU A 1 110 ? -3.828 12.416 -2.193 1.00 57.88 110 GLU A O 1
ATOM 927 N N . GLU A 1 111 ? -4.047 14.652 -2.401 1.00 57.81 111 GLU A N 1
ATOM 928 C CA . GLU A 1 111 ? -5.298 14.803 -1.635 1.00 57.81 111 GLU A CA 1
ATOM 929 C C . GLU A 1 111 ? -6.450 13.892 -2.127 1.00 57.81 111 GLU A C 1
ATOM 931 O O . GLU A 1 111 ? -7.490 13.795 -1.479 1.00 57.81 111 GLU A O 1
ATOM 936 N N . SER A 1 112 ? -6.273 13.195 -3.255 1.00 70.31 112 SER A N 1
ATOM 937 C CA . SER A 1 112 ? -7.259 12.340 -3.917 1.00 70.31 112 SER A CA 1
ATOM 938 C C . SER A 1 112 ? -6.872 10.859 -4.053 1.00 70.31 112 SER A C 1
ATOM 940 O O . SER A 1 112 ? -7.694 10.084 -4.551 1.00 70.31 112 SER A O 1
ATOM 942 N N . PHE A 1 113 ? -5.674 10.428 -3.637 1.00 85.56 113 PHE A N 1
ATOM 943 C CA . PHE A 1 113 ? -5.247 9.041 -3.850 1.00 85.56 113 PHE A CA 1
ATOM 944 C C . PHE A 1 113 ? -6.032 8.050 -2.968 1.00 85.56 113 PHE A C 1
ATOM 946 O O . PHE A 1 113 ? -6.092 8.173 -1.741 1.00 85.56 113 PHE A O 1
ATOM 953 N N . GLN A 1 114 ? -6.630 7.041 -3.610 1.00 90.25 114 GLN A N 1
ATOM 954 C CA . GLN A 1 114 ? -7.372 5.958 -2.960 1.00 90.25 114 GLN A CA 1
ATOM 955 C C . GLN A 1 114 ? -6.691 4.626 -3.260 1.00 90.25 114 GLN A C 1
ATOM 957 O O . GLN A 1 114 ? -6.542 4.257 -4.428 1.00 90.25 114 GLN A O 1
ATOM 962 N N . CYS A 1 115 ? -6.331 3.896 -2.205 1.00 92.38 115 CYS A N 1
ATOM 963 C CA . CYS A 1 115 ? -5.811 2.543 -2.340 1.00 92.38 115 CYS A CA 1
ATOM 964 C C . CYS A 1 115 ? -6.852 1.610 -2.978 1.00 92.38 115 CYS A C 1
ATOM 966 O O . CYS A 1 115 ? -8.049 1.695 -2.690 1.00 92.38 115 CYS A O 1
ATOM 968 N N . LYS A 1 116 ? -6.375 0.675 -3.799 1.00 94.12 116 LYS A N 1
ATOM 969 C CA . LYS A 1 116 ? -7.133 -0.475 -4.306 1.00 94.12 116 LYS A CA 1
ATOM 970 C C . LYS A 1 116 ? -6.877 -1.731 -3.486 1.00 94.12 116 LYS A C 1
ATOM 972 O O . LYS A 1 116 ? -7.756 -2.577 -3.395 1.00 94.12 116 LYS A O 1
ATOM 977 N N . PHE A 1 117 ? -5.706 -1.850 -2.867 1.00 94.81 117 PHE A N 1
ATOM 978 C CA . PHE A 1 117 ? -5.359 -2.973 -2.013 1.00 94.81 117 PHE A CA 1
ATOM 979 C C . PHE A 1 117 ? -5.439 -2.577 -0.522 1.00 94.81 117 PHE A C 1
ATOM 981 O O . PHE A 1 117 ? -4.974 -1.503 -0.126 1.00 94.81 117 PHE A O 1
ATOM 988 N N . PRO A 1 118 ? -6.026 -3.421 0.350 1.00 93.81 118 PRO A N 1
ATOM 989 C CA . PRO A 1 118 ? -6.168 -3.100 1.766 1.00 93.81 118 PRO A CA 1
ATOM 990 C C . PRO A 1 118 ? -4.831 -2.842 2.470 1.00 93.81 118 PRO A C 1
ATOM 992 O O . PRO A 1 118 ? -3.953 -3.702 2.524 1.00 93.81 118 PRO A O 1
ATOM 995 N N . PHE A 1 119 ? -4.719 -1.685 3.116 1.00 92.31 119 PHE A N 1
ATOM 996 C CA . PHE A 1 119 ? -3.598 -1.299 3.974 1.00 92.31 119 PHE A CA 1
ATOM 997 C C . PHE A 1 119 ? -2.222 -1.335 3.286 1.00 92.31 119 PHE A C 1
ATOM 999 O O . PHE A 1 119 ? -1.214 -1.591 3.953 1.00 92.31 119 PHE A O 1
ATOM 1006 N N . SER A 1 120 ? -2.152 -1.022 1.986 1.00 93.00 120 SER A N 1
ATOM 1007 C CA . SER A 1 120 ? -0.915 -1.080 1.190 1.00 93.00 120 SER A CA 1
ATOM 1008 C C . SER A 1 120 ? 0.277 -0.363 1.822 1.00 93.00 120 SER A C 1
ATOM 1010 O O . SER A 1 120 ? 1.360 -0.939 1.896 1.00 93.00 120 SER A O 1
ATOM 1012 N N . ASN A 1 121 ? 0.078 0.841 2.370 1.00 89.44 121 ASN A N 1
ATOM 1013 C CA . ASN A 1 121 ? 1.129 1.597 3.064 1.00 89.44 121 ASN A CA 1
ATOM 1014 C C . ASN A 1 121 ? 1.671 0.869 4.309 1.00 89.44 121 ASN A C 1
ATOM 1016 O O . ASN A 1 121 ? 2.870 0.872 4.572 1.00 89.44 121 ASN A O 1
ATOM 1020 N N . ARG A 1 122 ? 0.802 0.221 5.094 1.00 88.81 122 ARG A N 1
ATOM 1021 C CA . ARG A 1 122 ? 1.243 -0.505 6.295 1.00 88.81 122 ARG A CA 1
ATOM 1022 C C . ARG A 1 122 ? 1.996 -1.773 5.919 1.00 88.81 122 ARG A C 1
ATOM 1024 O O . ARG A 1 122 ? 3.062 -2.022 6.470 1.00 88.81 122 ARG A O 1
ATOM 1031 N N . LEU A 1 123 ? 1.468 -2.518 4.949 1.00 91.06 123 LEU A N 1
ATOM 1032 C CA . LEU A 1 123 ? 2.136 -3.694 4.405 1.00 91.06 123 LEU A CA 1
ATOM 1033 C C . LEU A 1 123 ? 3.507 -3.329 3.823 1.00 91.06 123 LEU A C 1
ATOM 1035 O O . LEU A 1 123 ? 4.484 -4.020 4.086 1.00 91.06 123 LEU A O 1
ATOM 1039 N N . PHE A 1 124 ? 3.588 -2.210 3.095 1.00 90.88 124 PHE A N 1
ATOM 1040 C CA . PHE A 1 124 ? 4.843 -1.676 2.575 1.00 90.88 124 PHE A CA 1
ATOM 1041 C C . PHE A 1 124 ? 5.864 -1.448 3.696 1.00 90.88 124 PHE A C 1
ATOM 1043 O O . PHE A 1 124 ? 6.966 -1.981 3.629 1.00 90.88 124 PHE A O 1
ATOM 1050 N N . LYS A 1 125 ? 5.476 -0.735 4.763 1.00 88.38 125 LYS A N 1
ATOM 1051 C CA . LYS A 1 125 ? 6.353 -0.461 5.914 1.00 88.38 125 LYS A CA 1
ATOM 1052 C C . LYS A 1 125 ? 6.799 -1.730 6.647 1.00 88.38 125 LYS A C 1
ATOM 1054 O O . LYS A 1 125 ? 7.952 -1.807 7.064 1.00 88.38 125 LYS A O 1
ATOM 1059 N N . GLU A 1 126 ? 5.908 -2.708 6.821 1.00 88.06 126 GLU A N 1
ATOM 1060 C CA . GLU A 1 126 ? 6.238 -3.990 7.463 1.00 88.06 126 GLU A CA 1
ATOM 1061 C C . GLU A 1 126 ? 7.277 -4.768 6.647 1.00 88.06 126 GLU A C 1
ATOM 1063 O O . GLU A 1 126 ? 8.271 -5.236 7.204 1.00 88.06 126 GLU A O 1
ATOM 1068 N N . ILE A 1 127 ? 7.091 -4.847 5.325 1.00 89.56 127 ILE A N 1
ATOM 1069 C CA . ILE A 1 127 ? 8.031 -5.531 4.433 1.00 89.56 127 ILE A CA 1
ATOM 1070 C C . ILE A 1 127 ? 9.366 -4.788 4.372 1.00 89.56 127 ILE A C 1
ATOM 1072 O O . ILE A 1 127 ? 10.413 -5.418 4.519 1.00 89.56 127 ILE A O 1
ATOM 1076 N N . GLU A 1 128 ? 9.349 -3.464 4.202 1.00 86.94 128 GLU A N 1
ATOM 1077 C CA . GLU A 1 128 ? 10.566 -2.650 4.153 1.00 86.94 128 GLU A CA 1
ATOM 1078 C C . GLU A 1 128 ? 11.410 -2.789 5.418 1.00 86.94 128 GLU A C 1
ATOM 1080 O O . GLU A 1 128 ? 12.634 -2.858 5.326 1.00 86.94 128 GLU A O 1
ATOM 1085 N N . LEU A 1 129 ? 10.778 -2.842 6.596 1.00 85.50 129 LEU A N 1
ATOM 1086 C CA . LEU A 1 129 ? 11.491 -3.008 7.860 1.00 85.50 129 LEU A CA 1
ATOM 1087 C C . LEU A 1 129 ? 12.280 -4.319 7.878 1.00 85.50 129 LEU A C 1
ATOM 1089 O O . LEU A 1 129 ? 13.435 -4.336 8.294 1.00 85.50 129 LEU A O 1
ATOM 1093 N N . VAL A 1 130 ? 11.680 -5.414 7.410 1.00 84.75 130 VAL A N 1
ATOM 1094 C CA . VAL A 1 130 ? 12.362 -6.712 7.329 1.00 84.75 130 VAL A CA 1
ATOM 1095 C C . VAL A 1 130 ? 13.448 -6.681 6.265 1.00 84.75 130 VAL A C 1
ATOM 1097 O O . VAL A 1 130 ? 14.577 -7.092 6.519 1.00 84.75 130 VAL A O 1
ATOM 1100 N N . ILE A 1 131 ? 13.124 -6.170 5.083 1.00 84.50 131 ILE A N 1
ATOM 1101 C CA . ILE A 1 131 ? 14.041 -6.159 3.953 1.00 84.50 131 ILE A CA 1
ATOM 1102 C C . ILE A 1 131 ? 15.277 -5.318 4.244 1.00 84.50 131 ILE A C 1
ATOM 1104 O O . ILE A 1 131 ? 16.372 -5.816 4.026 1.00 84.50 131 ILE A O 1
ATOM 1108 N N . LYS A 1 132 ? 15.150 -4.116 4.810 1.00 81.69 132 LYS A N 1
ATOM 1109 C CA . LYS A 1 132 ? 16.307 -3.276 5.171 1.00 81.69 132 LYS A CA 1
ATOM 1110 C C . LYS A 1 132 ? 17.218 -3.930 6.213 1.00 81.69 132 LYS A C 1
ATOM 1112 O O . LYS A 1 132 ? 18.412 -3.655 6.237 1.00 81.69 132 LYS A O 1
ATOM 1117 N N . ASN A 1 133 ? 16.673 -4.814 7.049 1.00 78.81 133 ASN A N 1
ATOM 1118 C CA . ASN A 1 133 ? 17.455 -5.565 8.030 1.00 78.81 133 ASN A CA 1
ATOM 1119 C C . ASN A 1 133 ? 18.177 -6.780 7.424 1.00 78.81 133 ASN A C 1
ATOM 1121 O O . ASN A 1 133 ? 19.157 -7.247 8.000 1.00 78.81 133 ASN A O 1
ATOM 1125 N N . VAL A 1 134 ? 17.697 -7.305 6.292 1.00 76.19 134 VAL A N 1
ATOM 1126 C CA . VAL A 1 134 ? 18.252 -8.504 5.639 1.00 76.19 134 VAL A CA 1
ATOM 1127 C C . VAL A 1 134 ? 19.119 -8.150 4.425 1.00 76.19 134 VAL A C 1
ATOM 1129 O O . VAL A 1 134 ? 20.110 -8.821 4.153 1.00 76.19 134 VAL A O 1
ATOM 1132 N N . ILE A 1 135 ? 18.767 -7.090 3.702 1.00 69.50 135 ILE A N 1
ATOM 1133 C CA . ILE A 1 135 ? 19.367 -6.677 2.436 1.00 69.50 135 ILE A CA 1
ATOM 1134 C C . ILE A 1 135 ? 20.245 -5.453 2.694 1.00 69.50 135 ILE A C 1
ATOM 1136 O O . ILE A 1 135 ? 19.756 -4.348 2.918 1.00 69.50 135 ILE A O 1
ATOM 1140 N N . GLN A 1 136 ? 21.560 -5.651 2.622 1.00 65.31 136 GLN A N 1
ATOM 1141 C CA . GLN A 1 136 ? 22.510 -4.551 2.462 1.00 65.31 136 GLN A CA 1
ATOM 1142 C C . GLN A 1 136 ? 22.427 -4.065 1.000 1.00 65.31 136 GLN A C 1
ATOM 1144 O O . GLN A 1 136 ? 22.504 -4.899 0.096 1.00 65.31 136 GLN A O 1
ATOM 1149 N N . PRO A 1 137 ? 22.300 -2.754 0.728 1.00 55.22 137 PRO A N 1
ATOM 1150 C CA . PRO A 1 137 ? 22.057 -2.225 -0.623 1.00 55.22 137 PRO A CA 1
ATOM 1151 C C . PRO A 1 137 ? 23.168 -2.539 -1.645 1.00 55.22 137 PRO A C 1
ATOM 1153 O O . PRO A 1 137 ? 22.930 -2.472 -2.849 1.00 55.22 137 PRO A O 1
ATOM 1156 N N . GLU A 1 138 ? 24.362 -2.919 -1.180 1.00 54.38 138 GLU A N 1
ATOM 1157 C CA . GLU A 1 138 ? 25.518 -3.277 -2.014 1.00 54.38 138 GLU A CA 1
ATOM 1158 C C . GLU A 1 138 ? 25.663 -4.792 -2.269 1.00 54.38 138 GLU A C 1
ATOM 1160 O O . GLU A 1 138 ? 26.587 -5.223 -2.961 1.00 54.38 138 GLU A O 1
ATOM 1165 N N . HIS A 1 13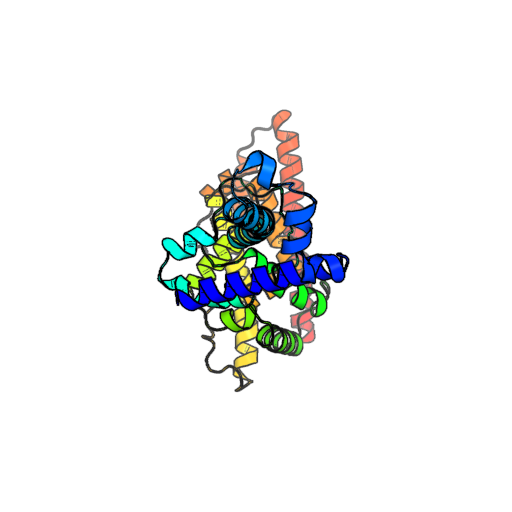9 ? 24.782 -5.634 -1.715 1.00 58.59 139 HIS A N 1
ATOM 1166 C CA . HIS A 1 139 ? 24.889 -7.087 -1.852 1.00 58.59 139 HIS A CA 1
ATOM 1167 C C . HIS A 1 139 ? 24.177 -7.626 -3.098 1.00 58.59 139 HIS A C 1
ATOM 1169 O O . HIS A 1 139 ? 22.978 -7.445 -3.304 1.00 58.59 139 HIS A O 1
ATOM 1175 N N . ASN A 1 140 ? 24.923 -8.380 -3.908 1.00 57.34 140 ASN A N 1
ATOM 1176 C 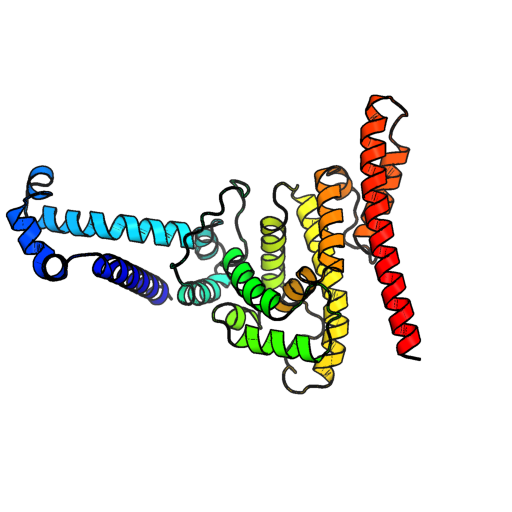CA . ASN A 1 140 ? 24.349 -9.239 -4.936 1.00 57.34 140 ASN A CA 1
ATOM 1177 C C . ASN A 1 140 ? 23.610 -10.396 -4.255 1.00 57.34 140 ASN A C 1
ATOM 1179 O O . ASN A 1 140 ? 24.256 -11.261 -3.666 1.00 57.34 140 ASN A O 1
ATOM 1183 N N . PHE A 1 141 ? 22.279 -10.422 -4.375 1.00 62.12 141 PHE A N 1
ATOM 1184 C CA . PHE A 1 141 ? 21.438 -11.478 -3.810 1.00 62.12 141 PHE A CA 1
ATO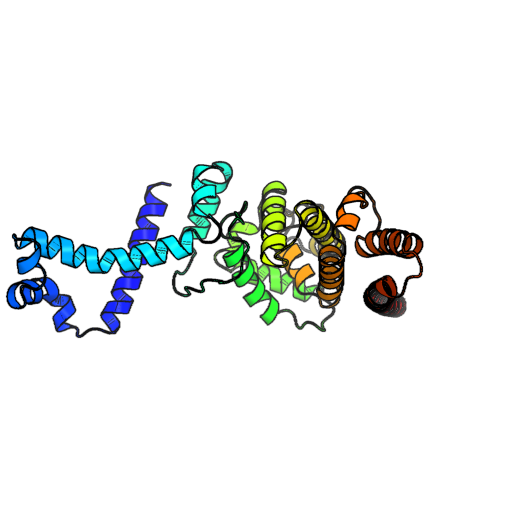M 1185 C C . PHE A 1 141 ? 21.967 -12.865 -4.153 1.00 62.12 141 PHE A C 1
ATOM 1187 O O . PHE A 1 141 ? 22.021 -13.261 -5.324 1.00 62.12 141 PHE A O 1
ATOM 1194 N N . ASN A 1 142 ? 22.313 -13.619 -3.118 1.00 61.25 142 ASN A N 1
ATOM 1195 C CA . ASN A 1 142 ? 22.582 -15.034 -3.243 1.00 61.25 142 ASN A CA 1
ATOM 1196 C C . ASN A 1 142 ? 21.290 -15.836 -2.980 1.00 61.25 142 ASN A C 1
ATOM 1198 O O . ASN A 1 142 ? 20.258 -15.328 -2.538 1.00 61.25 142 ASN A O 1
ATOM 1202 N N . LYS A 1 143 ? 21.340 -17.135 -3.275 1.00 60.81 143 LYS A N 1
ATOM 1203 C CA . LYS A 1 143 ? 20.208 -18.061 -3.120 1.00 60.81 143 LYS A CA 1
ATOM 1204 C C . LYS A 1 143 ? 19.696 -18.182 -1.671 1.00 60.81 143 LYS A C 1
ATOM 1206 O O . LYS A 1 143 ? 18.515 -18.454 -1.469 1.00 60.81 143 LYS A O 1
ATOM 1211 N N . HIS A 1 144 ? 20.557 -17.993 -0.671 1.00 64.44 144 HIS A N 1
ATOM 1212 C CA . HIS A 1 144 ? 20.195 -18.071 0.747 1.00 64.44 144 HIS A CA 1
ATOM 1213 C C . HIS A 1 144 ? 19.427 -16.833 1.223 1.00 64.44 144 HIS A C 1
ATOM 1215 O O . HIS A 1 144 ? 18.523 -16.978 2.047 1.00 64.44 144 HIS A O 1
ATOM 1221 N N . ASP A 1 145 ? 19.703 -15.663 0.645 1.00 74.56 145 ASP A N 1
ATOM 1222 C CA . ASP A 1 145 ? 19.038 -14.405 1.003 1.00 74.56 145 ASP A CA 1
ATOM 1223 C C . ASP A 1 145 ? 17.537 -14.461 0.678 1.00 74.56 145 ASP A C 1
ATOM 1225 O O . ASP A 1 145 ? 16.704 -14.103 1.508 1.00 74.56 145 ASP A O 1
ATOM 1229 N N . TYR A 1 146 ? 17.163 -15.017 -0.484 1.00 74.00 146 TYR A N 1
ATOM 1230 C CA . TYR A 1 146 ? 15.752 -15.208 -0.847 1.00 74.00 146 TYR A CA 1
ATOM 1231 C C . TYR A 1 146 ? 15.017 -16.095 0.152 1.00 74.00 146 TYR A C 1
ATOM 1233 O O . TYR A 1 146 ? 13.914 -15.761 0.576 1.00 74.00 146 TYR A O 1
ATOM 1241 N N . LYS A 1 147 ? 15.616 -17.219 0.553 1.00 76.88 147 LYS A N 1
ATOM 1242 C CA . LYS A 1 147 ? 14.980 -18.112 1.523 1.00 76.88 147 LYS A CA 1
ATOM 1243 C C . LYS A 1 147 ? 14.791 -17.409 2.868 1.00 76.88 147 LYS A C 1
ATOM 1245 O O . LYS A 1 147 ? 13.694 -17.445 3.409 1.00 76.88 147 LYS A O 1
ATOM 1250 N N . LEU A 1 148 ? 15.825 -16.732 3.366 1.00 83.50 148 LEU A N 1
ATOM 1251 C CA . LEU A 1 148 ? 15.760 -16.007 4.634 1.00 83.50 148 LEU A CA 1
ATOM 1252 C C . LEU A 1 148 ? 14.673 -14.923 4.619 1.00 83.50 148 LEU A C 1
ATOM 1254 O O . LEU A 1 148 ? 13.914 -14.809 5.580 1.00 83.50 148 LEU A O 1
ATOM 1258 N N . ILE A 1 149 ? 14.561 -14.162 3.526 1.00 84.94 149 ILE A N 1
ATOM 1259 C CA . ILE A 1 149 ? 13.527 -13.131 3.359 1.00 84.94 149 ILE A CA 1
ATOM 1260 C C . ILE A 1 149 ? 12.134 -13.755 3.388 1.00 84.94 149 ILE A C 1
ATOM 1262 O O . ILE A 1 149 ? 11.281 -13.298 4.146 1.00 84.94 149 ILE A O 1
ATOM 1266 N N . TYR A 1 150 ? 11.899 -14.812 2.607 1.00 84.06 150 TYR A N 1
ATOM 1267 C CA . TYR A 1 150 ? 10.590 -15.464 2.558 1.00 84.06 150 TYR A CA 1
ATOM 1268 C C . T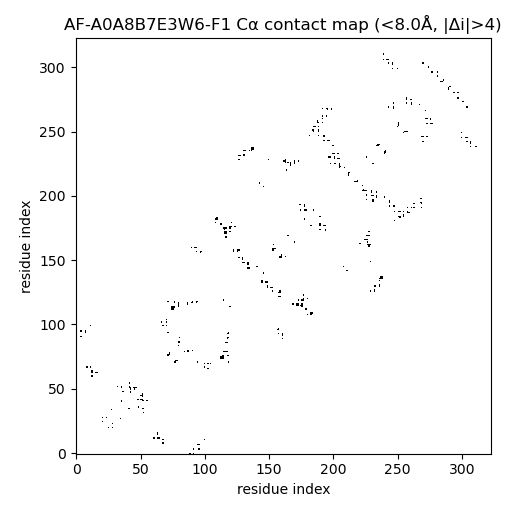YR A 1 150 ? 10.234 -16.122 3.891 1.00 84.06 150 TYR A C 1
ATOM 1270 O O . TYR A 1 150 ? 9.108 -15.952 4.350 1.00 84.06 150 TYR A O 1
ATOM 1278 N N . ASP A 1 151 ? 11.170 -16.809 4.545 1.00 84.38 151 ASP A N 1
ATOM 1279 C CA . ASP A 1 151 ? 10.943 -17.438 5.850 1.00 84.38 151 ASP A CA 1
ATOM 1280 C C . ASP A 1 151 ? 10.616 -16.371 6.914 1.00 84.38 151 ASP A C 1
ATOM 1282 O O . ASP A 1 151 ? 9.659 -16.516 7.680 1.00 84.38 151 ASP A O 1
ATOM 1286 N N . THR A 1 152 ? 11.343 -15.247 6.910 1.00 87.12 152 THR A N 1
ATOM 1287 C CA . THR A 1 152 ? 11.117 -14.140 7.853 1.00 87.12 152 THR A CA 1
ATOM 1288 C C . THR A 1 152 ? 9.776 -13.457 7.596 1.00 87.12 152 THR A C 1
ATOM 1290 O O . THR A 1 152 ? 8.971 -13.317 8.518 1.00 87.12 152 THR A O 1
ATOM 1293 N N . LEU A 1 153 ? 9.477 -13.088 6.348 1.00 86.81 153 LEU A N 1
ATOM 1294 C CA . LEU A 1 153 ? 8.204 -12.460 5.978 1.00 86.81 153 LEU A CA 1
ATOM 1295 C C . LEU A 1 153 ? 7.016 -13.411 6.167 1.00 86.81 153 LEU A C 1
ATOM 1297 O O . LEU A 1 153 ? 5.923 -12.964 6.496 1.00 86.81 153 LEU A O 1
ATOM 1301 N N . SER A 1 154 ? 7.202 -14.724 6.045 1.00 84.94 154 SER A N 1
ATOM 1302 C CA . SER A 1 154 ? 6.136 -15.696 6.331 1.00 84.94 154 SER A CA 1
ATOM 1303 C C . SER A 1 154 ? 5.759 -15.751 7.811 1.00 84.94 154 SER A C 1
ATOM 1305 O O . SER A 1 154 ? 4.649 -16.162 8.141 1.00 84.94 154 SER A O 1
ATOM 1307 N N . SER A 1 155 ? 6.652 -15.318 8.705 1.00 86.06 155 SER A N 1
ATOM 1308 C CA . SER A 1 155 ? 6.383 -15.227 10.145 1.00 86.06 155 SER A CA 1
ATOM 1309 C C . SER A 1 155 ? 5.731 -13.905 10.570 1.00 86.06 155 SER A C 1
ATOM 1311 O O . SER A 1 155 ? 5.236 -13.794 11.693 1.00 86.06 155 SER A O 1
ATOM 1313 N N . MET A 1 156 ? 5.720 -12.904 9.686 1.00 86.50 156 MET A N 1
ATOM 1314 C CA . MET A 1 156 ? 5.241 -11.562 9.999 1.00 86.50 156 MET A CA 1
ATOM 1315 C C . MET A 1 156 ? 3.702 -11.441 9.860 1.00 86.50 156 MET A C 1
ATOM 1317 O O . MET A 1 156 ? 3.080 -12.136 9.041 1.00 86.50 156 MET A O 1
ATOM 1321 N N . PRO A 1 157 ? 3.040 -10.610 10.693 1.00 86.06 157 PRO A N 1
ATOM 1322 C CA . PRO A 1 157 ? 1.586 -10.647 10.860 1.00 86.06 157 PRO A CA 1
ATOM 1323 C C . PRO A 1 157 ? 0.766 -10.294 9.615 1.00 86.06 157 PRO A C 1
ATOM 1325 O O . PRO A 1 157 ? -0.260 -10.937 9.391 1.00 86.06 157 PRO A O 1
ATOM 1328 N N . MET A 1 158 ? 1.164 -9.289 8.827 1.00 87.88 158 MET A N 1
ATOM 1329 C CA . MET A 1 158 ? 0.420 -8.878 7.629 1.00 87.88 158 MET A CA 1
ATOM 1330 C C . MET A 1 158 ? 0.888 -9.637 6.391 1.00 87.88 158 MET A C 1
ATOM 1332 O O . MET A 1 158 ? 0.069 -10.069 5.585 1.00 87.88 158 MET A O 1
ATOM 1336 N N . THR A 1 159 ? 2.191 -9.846 6.245 1.00 85.75 159 THR A N 1
ATOM 1337 C CA . THR A 1 159 ? 2.794 -10.473 5.055 1.00 85.75 159 THR A CA 1
ATOM 1338 C C . THR A 1 159 ? 2.487 -11.960 4.935 1.00 85.75 159 THR A C 1
ATOM 1340 O O . THR A 1 159 ? 2.323 -12.470 3.831 1.00 85.75 159 THR A O 1
ATOM 1343 N N . SER A 1 160 ? 2.309 -12.669 6.052 1.00 87.12 160 SER A N 1
ATOM 1344 C CA . SER A 1 160 ? 1.842 -14.064 6.026 1.00 87.12 160 SER A CA 1
ATOM 1345 C C . SER A 1 160 ? 0.478 -14.224 5.337 1.00 87.12 160 SER A C 1
ATOM 1347 O O . SER A 1 160 ? 0.188 -15.276 4.766 1.00 87.12 160 SER A O 1
ATOM 1349 N N . LEU A 1 161 ? -0.348 -13.171 5.330 1.00 88.25 161 LEU A N 1
ATOM 1350 C CA . LEU A 1 161 ? -1.651 -13.148 4.666 1.00 88.25 161 LEU A CA 1
ATOM 1351 C C . LEU A 1 161 ? -1.558 -12.847 3.162 1.00 88.25 161 LEU A C 1
ATOM 1353 O O . LEU A 1 161 ? -2.560 -12.990 2.464 1.00 88.25 161 LEU A O 1
ATOM 1357 N N . THR A 1 162 ? -0.387 -12.445 2.652 1.00 84.69 162 THR A N 1
ATOM 1358 C CA . THR A 1 162 ? -0.212 -12.001 1.259 1.00 84.69 162 THR A CA 1
ATOM 1359 C C . THR A 1 162 ? 0.534 -12.989 0.361 1.00 84.69 162 THR A C 1
ATOM 1361 O O . THR A 1 162 ? 0.587 -12.804 -0.852 1.00 84.69 162 THR A O 1
ATOM 1364 N N . LEU A 1 163 ? 1.041 -14.087 0.926 1.00 78.25 163 LEU A N 1
ATOM 1365 C CA . LEU A 1 163 ? 1.819 -15.112 0.214 1.00 78.25 163 LEU A CA 1
ATOM 1366 C C . LEU A 1 163 ? 1.039 -15.899 -0.852 1.00 78.25 163 LEU A C 1
ATOM 1368 O O . LEU A 1 163 ? 1.650 -16.559 -1.686 1.00 78.25 163 LEU A O 1
ATOM 1372 N N . LYS A 1 164 ? -0.300 -15.876 -0.815 1.00 78.50 164 LYS A N 1
ATOM 1373 C CA . LYS A 1 164 ? -1.177 -16.657 -1.712 1.00 78.50 164 LYS A CA 1
ATOM 1374 C C . LYS A 1 164 ? -2.222 -15.796 -2.416 1.00 78.50 164 LYS A C 1
ATOM 1376 O O . LYS A 1 164 ? -3.365 -16.208 -2.604 1.00 78.50 164 LYS A O 1
ATOM 1381 N N . LEU A 1 165 ? -1.844 -14.569 -2.741 1.00 85.00 165 LEU A N 1
ATOM 1382 C CA . LEU A 1 165 ? -2.721 -13.640 -3.436 1.00 85.00 165 LEU A CA 1
ATOM 1383 C C . LEU A 1 165 ? -2.867 -14.001 -4.914 1.00 85.00 165 LEU A C 1
ATOM 1385 O O . LEU A 1 165 ? -1.946 -14.527 -5.538 1.00 85.00 165 LEU A O 1
ATOM 1389 N N . SER A 1 166 ? -4.034 -13.692 -5.481 1.00 86.12 166 SER A N 1
ATOM 1390 C CA . SER A 1 166 ? -4.225 -13.798 -6.926 1.00 86.12 166 SER A CA 1
ATOM 1391 C C . SER A 1 166 ? -3.428 -12.710 -7.645 1.00 86.12 166 SER A C 1
ATOM 1393 O O . SER A 1 166 ? -3.146 -11.654 -7.074 1.00 86.12 166 SER A O 1
ATOM 1395 N N . LYS A 1 167 ? -3.134 -12.917 -8.932 1.00 85.12 167 LYS A N 1
ATOM 1396 C CA . LYS A 1 167 ? -2.466 -11.906 -9.763 1.00 85.12 167 LYS A CA 1
ATOM 1397 C C . LYS A 1 167 ? -3.181 -10.549 -9.727 1.00 85.12 167 LYS A C 1
ATOM 1399 O O . LYS A 1 167 ? -2.519 -9.533 -9.574 1.00 85.12 167 LYS A O 1
ATOM 1404 N N . SER A 1 168 ? -4.516 -10.542 -9.777 1.00 88.75 168 SER A N 1
ATOM 1405 C CA . SER A 1 168 ? -5.305 -9.304 -9.691 1.00 88.75 168 SER A CA 1
ATOM 1406 C C . SER A 1 168 ? -5.047 -8.547 -8.389 1.00 88.75 168 SER A C 1
ATOM 1408 O O . SER A 1 168 ? -4.986 -7.324 -8.397 1.00 88.75 168 SER A O 1
ATOM 1410 N N . ASN A 1 169 ? -4.857 -9.261 -7.275 1.00 91.44 169 ASN A N 1
ATOM 1411 C CA . ASN A 1 169 ? -4.558 -8.613 -6.002 1.00 91.44 169 ASN A CA 1
ATOM 1412 C C . ASN A 1 169 ? -3.149 -8.020 -5.971 1.00 91.44 169 ASN A C 1
ATOM 1414 O O . ASN A 1 169 ? -2.934 -6.970 -5.371 1.00 91.44 169 ASN A O 1
ATOM 1418 N N . VAL A 1 170 ? -2.191 -8.686 -6.615 1.00 91.19 170 VAL A N 1
ATOM 1419 C CA . VAL A 1 170 ? -0.830 -8.160 -6.750 1.00 91.19 170 VAL A CA 1
ATOM 1420 C C . VAL A 1 170 ? -0.816 -6.939 -7.676 1.00 91.19 170 VAL A C 1
ATOM 1422 O O . VAL A 1 170 ? -0.111 -5.981 -7.385 1.00 91.19 170 VAL A O 1
ATOM 1425 N N . ASP A 1 171 ? -1.631 -6.925 -8.732 1.00 91.00 171 ASP A N 1
ATOM 1426 C CA . ASP A 1 171 ? -1.783 -5.774 -9.631 1.00 91.00 171 ASP A CA 1
ATOM 1427 C C . ASP A 1 171 ? -2.383 -4.552 -8.912 1.00 91.00 171 ASP A C 1
ATOM 1429 O O . ASP A 1 171 ? -1.868 -3.442 -9.059 1.00 91.00 171 ASP A O 1
ATOM 1433 N N . ASP A 1 172 ? -3.407 -4.750 -8.073 1.00 94.19 172 ASP A N 1
ATOM 1434 C CA . ASP A 1 172 ? -3.950 -3.687 -7.213 1.00 94.19 172 ASP A CA 1
ATOM 1435 C C . ASP A 1 172 ? -2.902 -3.179 -6.211 1.00 94.19 172 ASP A C 1
ATOM 1437 O O . ASP A 1 172 ? -2.798 -1.975 -5.971 1.00 94.19 172 ASP A O 1
ATOM 1441 N N . TYR A 1 173 ? -2.075 -4.076 -5.666 1.00 94.94 173 TYR A N 1
ATOM 1442 C CA . TYR A 1 173 ? -0.972 -3.684 -4.793 1.00 94.94 173 TYR A CA 1
ATOM 1443 C C . TYR A 1 173 ? 0.113 -2.889 -5.534 1.00 94.94 173 TYR A C 1
ATOM 1445 O O . TYR A 1 173 ? 0.618 -1.909 -4.996 1.00 94.94 173 TYR A O 1
ATOM 1453 N N . ILE A 1 174 ? 0.463 -3.267 -6.769 1.00 94.38 174 ILE A N 1
ATOM 1454 C CA . ILE A 1 174 ? 1.413 -2.517 -7.608 1.00 94.38 174 ILE A CA 1
ATOM 1455 C C . ILE A 1 174 ? 0.878 -1.120 -7.893 1.00 94.38 174 ILE A C 1
ATOM 1457 O O . ILE A 1 174 ? 1.628 -0.152 -7.778 1.00 94.38 174 ILE A O 1
ATOM 1461 N N . TYR A 1 175 ? -0.406 -1.016 -8.247 1.00 94.06 175 TYR A N 1
ATOM 1462 C CA . TYR A 1 175 ? -1.057 0.274 -8.449 1.00 94.06 175 TYR A CA 1
ATOM 1463 C C . TYR A 1 175 ? -0.856 1.162 -7.218 1.00 94.06 175 TYR A C 1
ATOM 1465 O O . TYR A 1 175 ? -0.361 2.280 -7.354 1.00 94.06 175 TYR A O 1
ATOM 1473 N N . ASP A 1 176 ? -1.141 0.644 -6.023 1.00 94.44 176 ASP A N 1
ATOM 1474 C CA . ASP A 1 176 ? -0.965 1.411 -4.792 1.00 94.44 176 ASP A CA 1
ATOM 1475 C C . ASP A 1 176 ? 0.494 1.772 -4.519 1.00 94.44 176 ASP A C 1
ATOM 1477 O O . ASP A 1 176 ? 0.806 2.894 -4.132 1.00 94.44 176 ASP A O 1
ATOM 1481 N N . LEU A 1 177 ? 1.396 0.819 -4.731 1.00 93.75 177 LEU A N 1
ATOM 1482 C CA . LEU A 1 177 ? 2.816 0.955 -4.444 1.00 93.75 177 LEU A CA 1
ATOM 1483 C C . LEU A 1 177 ? 3.465 2.072 -5.261 1.00 93.75 177 LEU A C 1
ATOM 1485 O O . LEU A 1 177 ? 4.231 2.861 -4.717 1.00 93.75 177 LEU A O 1
ATOM 1489 N N . VAL A 1 178 ? 3.137 2.168 -6.549 1.00 93.19 178 VAL A N 1
ATOM 1490 C CA . VAL A 1 178 ? 3.679 3.219 -7.419 1.00 93.19 178 VAL A CA 1
ATOM 1491 C C . VAL A 1 178 ? 3.185 4.602 -6.980 1.00 93.19 178 VAL A C 1
ATOM 1493 O O . VAL A 1 178 ? 3.984 5.533 -6.949 1.00 93.19 178 VAL A O 1
ATOM 1496 N N . HIS A 1 179 ? 1.918 4.740 -6.580 1.00 92.31 179 HIS A N 1
ATOM 1497 C CA . HIS A 1 179 ? 1.383 6.013 -6.075 1.00 92.31 179 HIS A CA 1
ATOM 1498 C C . HIS A 1 179 ? 1.995 6.412 -4.729 1.00 92.31 179 HIS A C 1
ATOM 1500 O O . HIS A 1 179 ? 2.247 7.589 -4.485 1.00 92.31 179 HIS A O 1
ATOM 1506 N N . LEU A 1 180 ? 2.262 5.433 -3.858 1.00 90.00 180 LEU A N 1
ATOM 1507 C CA . LEU A 1 180 ? 2.910 5.672 -2.569 1.00 90.00 180 LEU A CA 1
ATOM 1508 C C . LEU A 1 180 ? 4.385 6.072 -2.720 1.00 90.00 180 LEU A C 1
ATOM 1510 O O . LEU A 1 180 ? 4.867 6.894 -1.946 1.00 90.00 180 LEU A O 1
ATOM 1514 N N . LEU A 1 181 ? 5.103 5.487 -3.684 1.00 90.06 181 LEU A N 1
ATOM 1515 C CA . LEU A 1 181 ? 6.534 5.736 -3.896 1.00 90.06 181 LEU A CA 1
ATOM 1516 C C . LEU A 1 181 ? 6.818 6.984 -4.734 1.00 90.06 181 LEU A C 1
ATOM 1518 O O . LEU A 1 181 ? 7.832 7.646 -4.517 1.00 90.06 181 LEU A O 1
ATOM 1522 N N . PHE A 1 182 ? 5.953 7.289 -5.700 1.00 91.06 182 PHE A N 1
ATOM 1523 C CA . PHE A 1 182 ? 6.211 8.293 -6.729 1.00 91.06 182 PHE A CA 1
ATOM 1524 C C . PHE A 1 182 ? 5.034 9.268 -6.850 1.00 91.06 182 PHE A C 1
ATOM 1526 O O . PHE A 1 182 ? 4.355 9.273 -7.875 1.00 91.06 182 PHE A O 1
ATOM 1533 N N . PRO A 1 183 ? 4.765 10.096 -5.826 1.00 89.25 183 PRO A N 1
ATOM 1534 C CA . PRO A 1 183 ? 3.640 11.024 -5.861 1.00 89.25 183 PRO A CA 1
ATOM 1535 C C . PRO A 1 183 ? 3.803 12.087 -6.960 1.00 89.25 183 PRO A C 1
ATOM 1537 O O . PRO A 1 183 ? 4.917 12.378 -7.418 1.00 89.25 183 PRO A O 1
ATOM 1540 N N . HIS A 1 184 ? 2.692 12.730 -7.330 1.00 88.25 184 HIS A N 1
ATOM 1541 C CA . HIS A 1 184 ? 2.643 13.839 -8.291 1.00 88.25 184 HIS A CA 1
ATOM 1542 C C . HIS A 1 184 ? 2.981 13.422 -9.722 1.00 88.25 184 HIS A C 1
ATOM 1544 O O . HIS A 1 184 ? 3.718 14.112 -10.430 1.00 88.25 184 HIS A O 1
ATOM 1550 N N . GLN A 1 185 ? 2.446 12.278 -10.142 1.00 89.50 185 GLN A N 1
ATOM 1551 C CA . GLN A 1 185 ? 2.577 11.768 -11.503 1.00 89.50 185 GLN A CA 1
ATOM 1552 C C . GLN A 1 185 ? 1.230 11.804 -12.225 1.00 89.50 185 GLN A C 1
ATOM 1554 O O . GLN A 1 185 ? 0.163 11.876 -11.621 1.00 89.50 185 GLN A O 1
ATOM 1559 N N . THR A 1 186 ? 1.269 11.749 -13.555 1.00 91.19 186 THR A N 1
ATOM 1560 C CA . THR A 1 186 ? 0.041 11.591 -14.342 1.00 91.19 186 THR A CA 1
ATOM 1561 C C . THR A 1 186 ? -0.448 10.141 -14.296 1.00 91.19 186 THR A C 1
ATOM 1563 O O . THR A 1 186 ? 0.347 9.213 -14.153 1.00 91.19 186 THR A O 1
ATOM 1566 N N . GLU A 1 187 ? -1.746 9.915 -14.522 1.00 90.19 187 GLU A N 1
ATOM 1567 C CA . GLU A 1 187 ? -2.334 8.565 -14.607 1.00 90.19 187 GLU A CA 1
ATOM 1568 C C . GLU A 1 187 ? -1.617 7.659 -15.626 1.00 90.19 187 GLU A C 1
ATOM 1570 O O . GLU A 1 187 ? -1.503 6.447 -15.443 1.00 90.19 187 GLU A O 1
ATOM 1575 N N . LYS A 1 188 ? -1.105 8.234 -16.720 1.00 90.75 188 LYS A N 1
ATOM 1576 C CA . LYS A 1 188 ? -0.332 7.482 -17.715 1.00 90.75 188 LYS A CA 1
ATOM 1577 C C . LYS A 1 188 ? 1.091 7.209 -17.236 1.00 90.75 188 LYS A C 1
ATOM 1579 O O . LYS A 1 188 ? 1.550 6.078 -17.370 1.00 90.75 188 LYS A O 1
ATOM 1584 N N . SER A 1 189 ? 1.748 8.180 -16.601 1.00 92.44 189 SER A N 1
ATOM 1585 C CA . SER A 1 189 ? 3.054 7.984 -15.958 1.00 92.44 189 SER A CA 1
ATOM 1586 C C . SER A 1 189 ? 3.007 6.871 -14.904 1.00 92.44 189 SER A C 1
ATOM 1588 O O . SER A 1 189 ? 3.889 6.015 -14.886 1.00 92.44 189 SER A O 1
ATOM 1590 N N . TYR A 1 190 ? 1.945 6.804 -14.091 1.00 92.88 190 TYR A N 1
ATOM 1591 C CA . TYR A 1 190 ? 1.746 5.716 -13.129 1.00 92.88 190 TYR A CA 1
ATOM 1592 C C . TYR A 1 190 ? 1.683 4.338 -13.806 1.00 92.88 190 TYR A C 1
ATOM 1594 O O . TYR A 1 190 ? 2.281 3.382 -13.313 1.00 92.88 190 TYR A O 1
ATOM 1602 N N . LYS A 1 191 ? 1.033 4.224 -14.972 1.00 91.81 191 LYS A N 1
ATOM 1603 C CA . LYS A 1 191 ? 0.995 2.971 -15.750 1.00 91.81 191 LYS A CA 1
ATOM 1604 C C . LYS A 1 191 ? 2.366 2.582 -16.298 1.00 91.81 191 LYS A C 1
ATOM 1606 O O . LYS A 1 191 ? 2.709 1.402 -16.262 1.00 91.81 191 LYS A O 1
ATOM 1611 N N . VAL A 1 192 ? 3.148 3.553 -16.771 1.00 92.12 192 VAL A N 1
ATOM 1612 C CA . VAL A 1 192 ? 4.528 3.335 -17.241 1.00 92.12 192 VAL A CA 1
ATOM 1613 C C . VAL A 1 192 ? 5.412 2.844 -16.091 1.00 92.12 192 VAL A C 1
ATOM 1615 O O . VAL A 1 192 ? 6.104 1.839 -16.241 1.00 92.12 192 VAL A O 1
ATOM 1618 N N . LEU A 1 193 ? 5.337 3.484 -14.921 1.00 93.00 193 LEU A N 1
ATOM 1619 C CA . LEU A 1 193 ? 6.086 3.081 -13.726 1.00 93.00 193 LEU A CA 1
ATOM 1620 C C . LEU A 1 193 ? 5.683 1.685 -13.230 1.00 93.00 193 LEU A C 1
ATOM 1622 O O . LEU A 1 193 ? 6.550 0.858 -12.951 1.00 93.00 193 LEU A O 1
ATOM 1626 N N . ALA A 1 194 ? 4.381 1.390 -13.173 1.00 92.06 194 ALA A N 1
ATOM 1627 C CA . ALA A 1 194 ? 3.875 0.066 -12.815 1.00 92.06 194 ALA A CA 1
ATOM 1628 C C . ALA A 1 194 ? 4.374 -1.012 -13.786 1.00 92.06 194 ALA A C 1
ATOM 1630 O O . ALA A 1 194 ? 4.822 -2.077 -13.361 1.00 92.06 194 ALA A O 1
ATOM 1631 N N . HIS A 1 195 ? 4.348 -0.723 -15.089 1.00 89.38 195 HIS A N 1
ATOM 1632 C CA . HIS A 1 195 ? 4.867 -1.624 -16.111 1.00 89.38 195 HIS A CA 1
ATOM 1633 C C . HIS A 1 195 ? 6.374 -1.858 -15.957 1.00 89.38 195 HIS A C 1
ATOM 1635 O O . HIS A 1 195 ? 6.814 -3.008 -15.967 1.00 89.38 195 HIS A O 1
ATOM 1641 N N . GLY A 1 196 ? 7.152 -0.791 -15.752 1.00 88.12 196 GLY A N 1
ATOM 1642 C CA . GLY A 1 196 ? 8.589 -0.871 -15.494 1.00 88.12 196 GLY A CA 1
ATOM 1643 C C . GLY A 1 196 ? 8.914 -1.725 -14.270 1.00 88.12 196 GLY A C 1
ATOM 1644 O O . GLY A 1 196 ? 9.776 -2.600 -14.329 1.00 88.12 196 GLY A O 1
ATOM 1645 N N . LEU A 1 197 ? 8.161 -1.550 -13.183 1.00 89.50 197 LEU A N 1
ATOM 1646 C CA . LEU A 1 197 ? 8.323 -2.359 -11.982 1.00 89.50 197 LEU A CA 1
ATOM 1647 C C . LEU A 1 197 ? 8.034 -3.843 -12.253 1.00 89.50 197 LEU A C 1
ATOM 1649 O O . LEU A 1 197 ? 8.859 -4.694 -11.926 1.00 89.50 197 LEU A O 1
ATOM 1653 N N . VAL A 1 198 ? 6.912 -4.166 -12.906 1.00 88.25 198 VAL A N 1
ATOM 1654 C CA . VAL A 1 198 ? 6.580 -5.550 -13.298 1.00 88.25 198 VAL A CA 1
ATOM 1655 C C . VAL A 1 198 ? 7.668 -6.153 -14.185 1.00 88.25 198 VAL A C 1
ATOM 1657 O O . VAL A 1 198 ? 8.019 -7.323 -14.016 1.00 88.25 198 VAL A O 1
ATOM 1660 N N . PHE A 1 199 ? 8.219 -5.368 -15.110 1.00 85.00 199 PHE A N 1
ATOM 1661 C CA . PHE A 1 199 ? 9.310 -5.793 -15.976 1.00 85.00 199 PHE A CA 1
ATOM 1662 C C . PHE A 1 199 ? 10.546 -6.203 -15.161 1.00 85.00 199 PHE A C 1
ATOM 1664 O O . PHE A 1 199 ? 11.033 -7.327 -15.301 1.00 85.00 199 PHE A O 1
ATOM 1671 N N . PHE A 1 200 ? 10.995 -5.358 -14.228 1.00 84.25 200 PHE A N 1
ATOM 1672 C CA . PHE A 1 200 ? 12.127 -5.679 -13.352 1.00 84.25 200 PHE A CA 1
ATOM 1673 C C . PHE A 1 200 ? 11.860 -6.902 -12.469 1.00 84.25 200 PHE A C 1
ATOM 1675 O O . PHE A 1 200 ? 12.750 -7.727 -12.250 1.00 84.25 200 PHE A O 1
ATOM 1682 N N . VAL A 1 201 ? 10.617 -7.086 -12.020 1.00 84.31 201 VAL A N 1
ATOM 1683 C CA . VAL A 1 201 ? 10.238 -8.247 -11.208 1.00 84.31 201 VAL A CA 1
ATOM 1684 C C . VAL A 1 201 ? 10.297 -9.542 -11.993 1.00 84.31 201 VAL A C 1
ATOM 1686 O O . VAL A 1 201 ? 10.750 -10.545 -11.449 1.00 84.31 201 VAL A O 1
ATOM 1689 N N . ARG A 1 202 ? 9.904 -9.550 -13.269 1.00 80.50 202 ARG A N 1
ATOM 1690 C CA . ARG A 1 202 ? 9.995 -10.755 -14.112 1.00 80.50 202 ARG A CA 1
ATOM 1691 C C . ARG A 1 202 ? 11.427 -11.275 -14.218 1.00 80.50 202 ARG A C 1
ATOM 1693 O O . ARG A 1 202 ? 11.635 -12.491 -14.173 1.00 80.50 202 ARG A O 1
ATOM 1700 N N . ASN A 1 203 ? 12.409 -10.375 -14.264 1.00 71.56 203 ASN A N 1
ATOM 1701 C CA . ASN A 1 203 ? 13.823 -10.748 -14.267 1.00 71.56 203 ASN A CA 1
ATOM 1702 C C . ASN A 1 203 ? 14.216 -11.467 -12.962 1.00 71.56 203 ASN A C 1
ATOM 1704 O O . ASN A 1 203 ? 14.880 -12.505 -13.001 1.00 71.56 203 ASN A O 1
ATOM 1708 N N . ILE A 1 204 ? 13.722 -10.995 -11.810 1.00 71.62 204 ILE A N 1
ATOM 1709 C CA . ILE A 1 204 ? 13.948 -11.645 -10.509 1.00 71.62 204 ILE A CA 1
ATOM 1710 C C . ILE A 1 204 ? 13.152 -12.945 -10.362 1.00 71.62 204 ILE A C 1
ATOM 1712 O O . ILE A 1 204 ? 13.694 -13.937 -9.882 1.00 71.62 204 ILE A O 1
ATOM 1716 N N . VAL A 1 205 ? 11.892 -12.991 -10.797 1.00 72.44 205 VAL A N 1
ATOM 1717 C CA . VAL A 1 205 ? 11.049 -14.197 -10.733 1.00 72.44 205 VAL A CA 1
ATOM 1718 C C . VAL A 1 205 ? 11.657 -15.328 -11.557 1.00 72.44 205 VAL A C 1
ATOM 1720 O O . VAL A 1 205 ? 11.655 -16.471 -11.104 1.00 72.44 205 VAL A O 1
ATOM 1723 N N . THR A 1 206 ? 12.257 -15.020 -12.707 1.00 68.12 206 THR A N 1
ATOM 1724 C CA . THR A 1 206 ? 12.987 -16.004 -13.518 1.00 68.12 206 THR A CA 1
ATOM 1725 C C . THR A 1 206 ? 14.171 -16.580 -12.734 1.00 68.12 206 THR A C 1
ATOM 1727 O O . THR A 1 206 ? 14.275 -17.799 -12.587 1.00 68.12 206 THR A O 1
ATOM 1730 N N . ALA A 1 207 ? 14.997 -15.727 -12.116 1.00 63.28 207 ALA A N 1
ATOM 1731 C CA . ALA A 1 207 ? 16.105 -16.164 -11.262 1.00 63.28 207 ALA A CA 1
ATOM 1732 C C . ALA A 1 207 ? 15.623 -16.975 -10.039 1.00 63.28 207 ALA A C 1
ATOM 1734 O O . ALA A 1 207 ? 16.169 -18.035 -9.732 1.00 63.28 207 ALA A O 1
ATOM 1735 N N . ARG A 1 208 ? 14.543 -16.534 -9.388 1.00 66.56 208 ARG A N 1
ATOM 1736 C CA .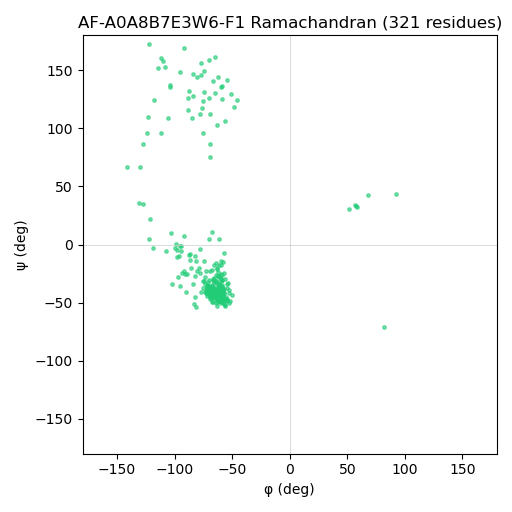 ARG A 1 208 ? 13.890 -17.190 -8.247 1.00 66.56 208 ARG A CA 1
ATOM 1737 C C . ARG A 1 208 ? 13.328 -18.568 -8.605 1.00 66.56 208 ARG A C 1
ATOM 1739 O O . ARG A 1 208 ? 13.499 -19.520 -7.848 1.00 66.56 208 ARG A O 1
ATOM 1746 N N . SER A 1 209 ? 12.643 -18.685 -9.740 1.00 66.31 209 SER A N 1
ATOM 1747 C CA . SER A 1 209 ? 11.996 -19.929 -10.174 1.00 66.31 209 SER A CA 1
ATOM 1748 C C . SER A 1 209 ? 13.015 -21.053 -10.376 1.00 66.31 209 SER A C 1
ATOM 1750 O O . SER A 1 209 ? 12.753 -22.178 -9.954 1.00 66.31 209 SER A O 1
ATOM 1752 N N . SER A 1 210 ? 14.211 -20.723 -10.885 1.00 62.00 210 SER A N 1
ATOM 1753 C CA . SER A 1 210 ? 15.341 -21.656 -11.003 1.00 62.00 210 SER A CA 1
ATOM 1754 C C . SER A 1 210 ? 15.840 -22.180 -9.646 1.00 62.00 210 SER A C 1
ATOM 1756 O O . SER A 1 210 ? 16.365 -23.291 -9.552 1.00 62.00 210 SER A O 1
ATOM 1758 N N . PHE A 1 211 ? 15.657 -21.402 -8.574 1.00 60.66 211 PHE A N 1
ATOM 1759 C CA . PHE A 1 211 ? 16.012 -21.796 -7.216 1.00 60.66 211 PHE A CA 1
ATOM 1760 C C . PHE A 1 211 ? 14.942 -22.689 -6.584 1.00 60.66 211 PHE A C 1
ATOM 1762 O O . PHE A 1 211 ? 15.257 -23.795 -6.142 1.00 60.66 211 PHE A O 1
ATOM 1769 N N . PHE A 1 212 ? 13.676 -22.268 -6.563 1.00 62.88 212 PHE A N 1
ATOM 1770 C CA . PHE A 1 212 ? 12.626 -23.061 -5.912 1.00 62.88 212 PHE A CA 1
ATOM 1771 C C . PHE A 1 212 ? 12.299 -24.359 -6.651 1.00 62.88 212 PHE A C 1
ATOM 1773 O O . PHE A 1 212 ? 11.910 -25.321 -6.003 1.00 62.88 212 PHE A O 1
ATOM 1780 N N . SER A 1 213 ? 12.581 -24.475 -7.954 1.00 60.16 213 SER A N 1
ATOM 1781 C CA . SER A 1 213 ? 12.523 -25.775 -8.640 1.00 60.16 213 SER A CA 1
ATOM 1782 C C . SER A 1 213 ? 13.475 -26.832 -8.060 1.00 60.16 213 SER A C 1
ATOM 1784 O O . SER A 1 213 ? 13.286 -28.016 -8.321 1.00 60.16 213 SER A O 1
ATOM 1786 N N . SER A 1 214 ? 14.483 -26.428 -7.274 1.00 54.25 214 SER A N 1
ATOM 1787 C CA . SER A 1 214 ? 15.396 -27.334 -6.557 1.00 54.25 214 SER A CA 1
ATOM 1788 C C . SER A 1 214 ? 14.999 -27.606 -5.095 1.00 54.25 214 SER A C 1
ATOM 1790 O O . SER A 1 214 ? 15.563 -28.499 -4.466 1.00 54.25 214 SER A O 1
ATOM 1792 N N . SER A 1 215 ? 14.017 -26.876 -4.550 1.00 47.50 215 SER A N 1
ATOM 1793 C CA . SER A 1 215 ? 13.599 -26.940 -3.145 1.00 47.50 215 SER A CA 1
ATOM 1794 C C . SER A 1 215 ? 12.108 -27.276 -3.039 1.00 47.50 215 SER A C 1
ATOM 1796 O O . SER A 1 215 ? 11.262 -26.432 -3.311 1.00 47.50 215 SER A O 1
ATOM 1798 N N . LYS A 1 216 ? 11.780 -28.487 -2.568 1.00 51.47 216 LYS A N 1
ATOM 1799 C CA . LYS A 1 216 ? 10.406 -29.030 -2.413 1.00 51.47 216 LYS A CA 1
ATOM 1800 C C . LYS A 1 216 ? 9.476 -28.250 -1.456 1.00 51.47 216 LYS A C 1
ATOM 1802 O O . LYS A 1 216 ? 8.395 -28.719 -1.127 1.00 51.47 216 LYS A O 1
ATOM 1807 N N . VAL A 1 217 ? 9.909 -27.107 -0.921 1.00 50.34 217 VAL A N 1
ATOM 1808 C CA . VAL A 1 217 ? 9.202 -26.371 0.145 1.00 50.34 217 VAL A CA 1
ATOM 1809 C C . VAL A 1 217 ? 8.128 -25.422 -0.414 1.00 50.34 217 VAL A C 1
ATOM 1811 O O . VAL A 1 217 ? 7.201 -25.069 0.306 1.00 50.34 217 VAL A O 1
ATOM 1814 N N . PHE A 1 218 ? 8.205 -25.050 -1.697 1.00 51.81 218 PHE A N 1
ATOM 1815 C CA . PHE A 1 218 ? 7.324 -24.047 -2.317 1.00 51.81 218 PHE A CA 1
ATOM 1816 C C . PHE A 1 218 ? 6.700 -24.512 -3.648 1.00 51.81 218 PHE A C 1
ATOM 1818 O O . PHE A 1 218 ? 6.515 -23.707 -4.559 1.00 51.81 218 PHE A O 1
ATOM 1825 N N . ASP A 1 219 ? 6.365 -25.802 -3.770 1.00 46.09 219 ASP A N 1
ATOM 1826 C CA . ASP A 1 219 ? 5.844 -26.411 -5.013 1.00 46.09 219 ASP A CA 1
ATOM 1827 C C . ASP A 1 219 ? 4.524 -25.789 -5.541 1.00 46.09 219 ASP A C 1
ATOM 1829 O O . ASP A 1 219 ? 4.199 -25.977 -6.711 1.00 46.09 219 ASP A O 1
ATOM 1833 N N . ASP A 1 220 ? 3.815 -24.993 -4.728 1.00 47.94 220 ASP A N 1
ATOM 1834 C CA . ASP A 1 220 ? 2.528 -24.352 -5.061 1.00 47.94 220 ASP A CA 1
ATOM 1835 C C . ASP A 1 220 ? 2.622 -22.885 -5.535 1.00 47.94 220 ASP A C 1
ATOM 1837 O O . ASP A 1 220 ? 1.601 -22.291 -5.889 1.00 47.94 220 ASP A O 1
ATOM 1841 N N . LEU A 1 221 ? 3.804 -22.253 -5.526 1.00 52.38 221 LEU A N 1
ATOM 1842 C CA . LEU A 1 221 ? 3.938 -20.902 -6.087 1.00 52.38 221 LEU A CA 1
ATOM 1843 C C . LEU A 1 221 ? 3.948 -21.002 -7.615 1.00 52.38 221 LEU A C 1
ATOM 1845 O O . LEU A 1 221 ? 4.860 -21.601 -8.191 1.00 52.38 221 LEU A O 1
ATOM 1849 N N . ASP A 1 222 ? 2.951 -20.404 -8.275 1.00 51.41 222 ASP A N 1
ATOM 1850 C CA . ASP A 1 222 ? 2.901 -20.328 -9.736 1.00 51.41 222 ASP A CA 1
ATOM 1851 C C . ASP A 1 222 ? 4.184 -19.651 -10.239 1.00 51.41 222 ASP A C 1
ATOM 1853 O O . ASP A 1 222 ? 4.387 -18.441 -10.086 1.00 51.41 222 ASP A O 1
ATOM 1857 N N . LYS A 1 223 ? 5.069 -20.472 -10.818 1.00 52.34 223 LYS A N 1
ATOM 1858 C CA . LYS A 1 223 ? 6.439 -20.130 -11.232 1.00 52.34 223 LYS A CA 1
ATOM 1859 C C . LYS A 1 223 ? 6.491 -18.969 -12.229 1.00 52.34 223 LYS A C 1
ATOM 1861 O O . LYS A 1 223 ? 7.562 -18.404 -12.434 1.00 52.34 223 LYS A O 1
ATOM 1866 N N . SER A 1 224 ? 5.354 -18.622 -12.832 1.00 50.97 224 SER A N 1
ATOM 1867 C CA . SER A 1 224 ? 5.198 -17.571 -13.837 1.00 50.97 224 SER A CA 1
ATOM 1868 C C . SER A 1 224 ? 4.700 -16.227 -13.281 1.00 50.97 224 SER A C 1
ATOM 1870 O O . SER A 1 224 ? 4.738 -15.219 -13.991 1.00 50.97 224 SER A O 1
ATOM 1872 N N . SER A 1 225 ? 4.252 -16.186 -12.021 1.00 65.19 225 SER A N 1
ATOM 1873 C CA . SER A 1 225 ? 3.612 -15.011 -11.420 1.00 65.19 225 SER A CA 1
ATOM 1874 C C . SER A 1 225 ? 4.547 -14.264 -10.459 1.00 65.19 225 SER A C 1
ATOM 1876 O O . SER A 1 225 ? 5.300 -14.862 -9.683 1.00 65.19 225 SER A O 1
ATOM 1878 N N . TYR A 1 226 ? 4.541 -12.932 -10.546 1.00 76.69 226 TYR A N 1
ATOM 1879 C CA . TYR A 1 226 ? 5.162 -12.064 -9.547 1.00 76.69 226 TYR A CA 1
ATOM 1880 C C . TYR A 1 226 ? 4.263 -11.974 -8.314 1.00 76.69 226 TYR A C 1
ATOM 1882 O O . TYR A 1 226 ? 3.040 -11.986 -8.430 1.00 76.69 226 TYR A O 1
ATOM 1890 N N . ASP A 1 227 ? 4.880 -11.863 -7.140 1.00 86.31 227 ASP A N 1
ATOM 1891 C CA . ASP A 1 227 ? 4.186 -11.650 -5.873 1.00 86.31 227 ASP A CA 1
ATOM 1892 C C . ASP A 1 227 ? 4.679 -10.378 -5.174 1.00 86.31 227 ASP A C 1
ATOM 1894 O O . ASP A 1 227 ? 5.642 -9.730 -5.599 1.00 86.31 227 ASP A O 1
ATOM 1898 N N . ILE A 1 228 ? 3.992 -10.018 -4.088 1.00 90.44 228 ILE A N 1
ATOM 1899 C CA . ILE A 1 228 ? 4.315 -8.841 -3.277 1.00 90.44 228 ILE A CA 1
ATOM 1900 C C . ILE A 1 228 ? 5.760 -8.899 -2.766 1.00 90.44 228 ILE A C 1
ATOM 1902 O O . ILE A 1 228 ? 6.450 -7.886 -2.771 1.00 90.44 228 ILE A O 1
ATOM 1906 N N . ILE A 1 229 ? 6.268 -10.066 -2.374 1.00 87.81 229 ILE A N 1
ATOM 1907 C CA . ILE A 1 229 ? 7.627 -10.161 -1.830 1.00 87.81 229 ILE A CA 1
ATOM 1908 C C . ILE A 1 229 ? 8.663 -9.899 -2.923 1.00 87.81 229 ILE A C 1
ATOM 1910 O O . ILE A 1 229 ? 9.596 -9.128 -2.713 1.00 87.81 229 ILE A O 1
ATOM 1914 N N . ALA A 1 230 ? 8.493 -10.495 -4.102 1.00 85.75 230 ALA A N 1
ATOM 1915 C CA . ALA A 1 230 ? 9.371 -10.279 -5.243 1.00 85.75 230 ALA A CA 1
ATOM 1916 C C . ALA A 1 230 ? 9.416 -8.796 -5.644 1.00 85.75 230 ALA A C 1
ATOM 1918 O O . ALA A 1 230 ? 10.505 -8.279 -5.879 1.00 85.75 230 ALA A O 1
ATOM 1919 N N . LEU A 1 231 ? 8.273 -8.097 -5.640 1.00 89.50 231 LEU A N 1
ATOM 1920 C CA . LEU A 1 231 ? 8.200 -6.643 -5.859 1.00 89.50 231 LEU A CA 1
ATOM 1921 C C . LEU A 1 231 ? 9.099 -5.863 -4.908 1.00 89.50 231 LEU A C 1
ATOM 1923 O O . LEU A 1 231 ? 9.879 -5.008 -5.323 1.00 89.50 231 LEU A O 1
ATOM 1927 N N . HIS A 1 232 ? 9.019 -6.192 -3.630 1.00 89.06 232 HIS A N 1
ATOM 1928 C CA . HIS A 1 232 ? 9.786 -5.513 -2.602 1.00 89.06 232 HIS A CA 1
ATOM 1929 C C . HIS A 1 232 ? 11.276 -5.839 -2.633 1.00 89.06 232 HIS A C 1
ATOM 1931 O O . HIS A 1 232 ? 12.097 -4.953 -2.407 1.00 89.06 232 HIS A O 1
ATOM 1937 N N . VAL A 1 233 ? 11.643 -7.077 -2.967 1.00 85.44 233 VAL A N 1
ATOM 1938 C CA . VAL A 1 233 ? 13.047 -7.452 -3.181 1.00 85.44 233 VAL A CA 1
ATOM 1939 C C . VAL A 1 233 ? 13.645 -6.642 -4.331 1.00 85.44 233 VAL A C 1
ATOM 1941 O O . VAL A 1 233 ? 14.720 -6.068 -4.177 1.00 85.44 233 VAL A O 1
ATOM 1944 N N . VAL A 1 234 ? 12.927 -6.531 -5.454 1.00 85.31 234 VAL A N 1
ATOM 1945 C CA . VAL A 1 234 ? 13.336 -5.717 -6.610 1.00 85.31 234 VAL A CA 1
ATOM 1946 C C . VAL A 1 234 ? 13.551 -4.263 -6.196 1.00 85.31 234 VAL A C 1
ATOM 1948 O O . VAL A 1 234 ? 14.621 -3.708 -6.439 1.00 85.31 234 VAL A O 1
ATOM 1951 N N . LEU A 1 235 ? 12.570 -3.665 -5.517 1.00 87.19 235 LEU A N 1
ATOM 1952 C CA . LEU A 1 235 ? 12.612 -2.267 -5.080 1.00 87.19 235 LEU A CA 1
ATOM 1953 C C . LEU A 1 235 ? 13.703 -1.950 -4.061 1.00 87.19 235 LEU A C 1
ATOM 1955 O O . LEU A 1 235 ? 13.998 -0.779 -3.859 1.00 87.19 235 LEU A O 1
ATOM 1959 N N . ASN A 1 236 ? 14.301 -2.950 -3.419 1.00 84.38 236 ASN A N 1
ATOM 1960 C CA . ASN A 1 236 ? 15.387 -2.753 -2.459 1.00 84.38 236 ASN A CA 1
ATOM 1961 C C . ASN A 1 236 ? 16.768 -3.096 -3.034 1.00 84.38 236 ASN A C 1
ATOM 1963 O O . ASN A 1 236 ? 17.759 -3.116 -2.309 1.00 84.38 236 ASN A O 1
ATOM 1967 N N . THR A 1 237 ? 16.858 -3.330 -4.346 1.00 80.19 237 THR A N 1
ATOM 1968 C CA . THR A 1 237 ? 18.142 -3.407 -5.053 1.00 80.19 237 THR A CA 1
ATOM 1969 C C . THR A 1 237 ? 18.562 -2.011 -5.509 1.00 80.19 237 THR A C 1
ATOM 1971 O O . THR A 1 237 ? 17.768 -1.307 -6.136 1.00 80.19 237 THR A O 1
ATOM 1974 N N . ARG A 1 238 ? 19.822 -1.623 -5.262 1.00 81.88 238 ARG A N 1
ATOM 1975 C CA . ARG A 1 238 ? 20.359 -0.312 -5.676 1.00 81.88 238 ARG A CA 1
ATOM 1976 C C . ARG A 1 238 ? 20.114 -0.030 -7.161 1.00 81.88 238 ARG A C 1
ATOM 1978 O O . ARG A 1 238 ? 19.568 1.010 -7.507 1.00 81.88 238 ARG A O 1
ATOM 1985 N N . ILE A 1 239 ? 20.437 -0.998 -8.021 1.00 80.62 239 ILE A N 1
ATOM 1986 C CA . ILE A 1 239 ? 20.265 -0.882 -9.476 1.00 80.62 239 ILE A CA 1
ATOM 1987 C C . ILE A 1 239 ? 18.810 -0.561 -9.836 1.00 80.62 239 ILE A C 1
ATOM 1989 O O . ILE A 1 239 ? 18.555 0.346 -10.623 1.00 80.62 239 ILE A O 1
ATOM 1993 N N . THR A 1 240 ? 17.837 -1.280 -9.269 1.00 83.62 240 THR A N 1
ATOM 1994 C CA . THR A 1 240 ? 16.436 -1.035 -9.628 1.00 83.62 240 THR A CA 1
ATOM 1995 C C . THR A 1 240 ? 15.936 0.287 -9.063 1.00 83.62 240 THR A C 1
ATOM 1997 O O . THR A 1 240 ? 15.206 0.980 -9.764 1.00 83.62 240 THR A O 1
ATOM 2000 N N . GLN A 1 241 ? 16.349 0.666 -7.847 1.00 85.12 241 GLN A N 1
ATOM 2001 C CA . GLN A 1 241 ? 16.023 1.973 -7.265 1.00 85.12 241 GLN A CA 1
ATOM 2002 C C . GLN A 1 241 ? 16.511 3.122 -8.149 1.00 85.12 241 GLN A C 1
ATOM 2004 O O . GLN A 1 241 ? 15.746 4.038 -8.442 1.00 85.12 241 GLN A O 1
ATOM 2009 N N . GLU A 1 242 ? 17.754 3.052 -8.623 1.00 85.69 242 GLU A N 1
ATOM 2010 C CA . GLU A 1 242 ? 18.320 4.072 -9.506 1.00 85.69 242 GLU A CA 1
ATOM 2011 C C . GLU A 1 242 ? 17.616 4.089 -10.875 1.00 85.69 242 GLU A C 1
ATOM 2013 O O . GLU A 1 242 ? 17.260 5.161 -11.370 1.00 85.69 242 GLU A O 1
ATOM 2018 N N . ARG A 1 243 ? 17.331 2.917 -11.467 1.00 87.62 243 ARG A N 1
ATOM 2019 C CA . ARG A 1 243 ? 16.612 2.824 -12.753 1.00 87.62 243 ARG A CA 1
ATOM 2020 C C . ARG A 1 243 ? 15.192 3.378 -12.659 1.00 87.62 243 ARG A C 1
ATOM 2022 O O . ARG A 1 243 ? 14.836 4.255 -13.442 1.00 87.62 243 ARG A O 1
ATOM 2029 N N . ILE A 1 244 ? 14.384 2.910 -11.704 1.00 89.62 244 ILE A N 1
ATOM 2030 C CA . ILE A 1 244 ? 12.994 3.370 -11.555 1.00 89.62 244 ILE A CA 1
ATOM 2031 C C . ILE A 1 244 ? 12.931 4.840 -11.119 1.00 89.62 244 ILE A C 1
ATOM 2033 O O . ILE A 1 244 ? 12.061 5.567 -11.589 1.00 89.62 244 ILE A O 1
ATOM 2037 N N . GLY A 1 245 ? 13.880 5.300 -10.296 1.00 89.62 245 GLY A N 1
ATOM 2038 C CA . GLY A 1 245 ? 13.993 6.702 -9.895 1.00 89.62 245 GLY A CA 1
ATOM 2039 C C . GLY A 1 245 ? 14.322 7.625 -11.069 1.00 89.62 245 GLY A C 1
ATOM 2040 O O . GLY A 1 245 ? 13.755 8.706 -11.182 1.00 89.62 245 GLY A O 1
ATOM 2041 N N . ASN A 1 246 ? 15.174 7.193 -12.003 1.00 88.44 246 ASN A N 1
ATOM 2042 C CA . ASN A 1 246 ? 15.425 7.960 -13.225 1.00 88.44 246 ASN A CA 1
ATOM 2043 C C . ASN A 1 246 ? 14.199 8.007 -14.141 1.00 88.44 246 ASN A C 1
ATOM 2045 O O . ASN A 1 246 ? 13.883 9.068 -14.679 1.00 88.44 246 ASN A O 1
ATOM 2049 N N . VAL A 1 247 ? 13.496 6.881 -14.298 1.00 90.75 247 VAL A N 1
ATOM 2050 C CA . VAL A 1 247 ? 12.234 6.822 -15.050 1.00 90.75 247 VAL A CA 1
ATOM 2051 C C . VAL A 1 247 ? 11.211 7.788 -14.456 1.00 90.75 247 VAL A C 1
ATOM 2053 O O . VAL A 1 247 ? 10.612 8.577 -15.182 1.00 90.75 247 VAL A O 1
ATOM 2056 N N . GLU A 1 248 ? 11.053 7.776 -13.135 1.00 92.94 248 GLU A N 1
ATOM 2057 C CA . GLU A 1 248 ? 10.175 8.689 -12.406 1.00 92.94 248 GLU A CA 1
ATOM 2058 C C . GLU A 1 248 ? 10.524 10.161 -12.647 1.00 92.94 248 GLU A C 1
ATOM 2060 O O . GLU A 1 248 ? 9.643 10.966 -12.967 1.00 92.94 248 GLU A O 1
ATOM 2065 N N . LEU A 1 249 ? 11.811 10.497 -12.561 1.00 90.44 249 LEU A N 1
ATOM 2066 C CA . LEU A 1 249 ? 12.302 11.861 -12.713 1.00 90.44 249 LEU A CA 1
ATOM 2067 C C . LEU A 1 249 ? 12.054 12.386 -14.133 1.00 90.44 249 LEU A C 1
ATOM 2069 O O . LEU A 1 249 ? 11.684 13.551 -14.320 1.00 90.44 249 LEU A O 1
ATOM 2073 N N . ILE A 1 250 ? 12.227 11.518 -15.132 1.00 89.56 250 ILE A N 1
ATOM 2074 C CA . ILE A 1 250 ? 11.942 11.824 -16.533 1.00 89.56 250 ILE A CA 1
ATOM 2075 C C . ILE A 1 250 ? 10.447 12.022 -16.743 1.00 89.56 250 ILE A C 1
ATOM 2077 O O . ILE A 1 250 ? 10.062 13.042 -17.301 1.00 89.56 250 ILE A O 1
ATOM 2081 N N . LEU A 1 251 ? 9.606 11.104 -16.268 1.00 91.31 251 LEU A N 1
ATOM 2082 C CA . LEU A 1 251 ? 8.153 11.200 -16.431 1.00 91.31 251 LEU A CA 1
ATOM 2083 C C . LEU A 1 251 ? 7.560 12.416 -15.711 1.00 91.31 251 LEU A C 1
ATOM 2085 O O . LEU A 1 251 ? 6.597 12.996 -16.207 1.00 91.31 251 LEU A O 1
ATOM 2089 N N . ARG A 1 252 ? 8.154 12.844 -14.590 1.00 90.31 252 ARG A N 1
ATOM 2090 C CA . ARG A 1 252 ? 7.781 14.100 -13.924 1.00 90.31 252 ARG A CA 1
ATOM 2091 C C . ARG A 1 252 ? 8.154 15.319 -14.765 1.00 90.31 252 ARG A C 1
ATOM 2093 O O . ARG A 1 252 ? 7.406 16.290 -14.814 1.00 90.31 252 ARG A O 1
ATOM 2100 N N . SER A 1 253 ? 9.326 15.284 -15.395 1.00 86.88 253 SER A N 1
ATOM 2101 C CA . SER A 1 253 ? 9.871 16.417 -16.155 1.00 86.88 253 SER A CA 1
ATOM 2102 C C . SER A 1 253 ? 9.301 16.519 -17.578 1.00 86.88 253 SER A C 1
ATOM 2104 O O . SER A 1 253 ? 9.247 17.615 -18.134 1.00 86.88 253 SER A O 1
ATOM 2106 N N . TYR A 1 254 ? 8.887 15.388 -18.153 1.00 88.12 254 TYR A N 1
ATOM 2107 C CA . TYR A 1 254 ? 8.420 15.214 -19.533 1.00 88.12 254 TYR A CA 1
ATOM 2108 C C . TYR A 1 254 ? 7.232 14.230 -19.567 1.00 88.12 254 TYR A C 1
ATOM 2110 O O . TYR A 1 254 ? 7.357 13.114 -20.085 1.00 88.12 254 TYR A O 1
ATOM 2118 N N . PRO A 1 255 ? 6.075 14.592 -18.983 1.00 89.38 255 PRO A N 1
ATOM 2119 C CA . PRO A 1 255 ? 4.916 13.703 -18.897 1.00 89.38 255 PRO A CA 1
ATOM 2120 C C . PRO A 1 255 ? 4.386 13.260 -20.268 1.00 89.38 255 PRO A C 1
ATOM 2122 O O . PRO A 1 255 ? 3.818 12.173 -20.371 1.00 89.38 255 PRO A O 1
ATOM 2125 N N . GLU A 1 256 ? 4.622 14.038 -21.329 1.00 88.69 256 GLU A N 1
ATOM 2126 C CA . GLU A 1 256 ? 4.272 13.706 -22.716 1.00 88.69 256 GLU A CA 1
ATOM 2127 C C . GLU A 1 256 ? 4.885 12.384 -23.209 1.00 88.69 256 GLU A C 1
ATOM 2129 O O . GLU A 1 256 ? 4.315 11.723 -24.074 1.00 88.69 256 GLU A O 1
ATOM 2134 N N . ILE A 1 257 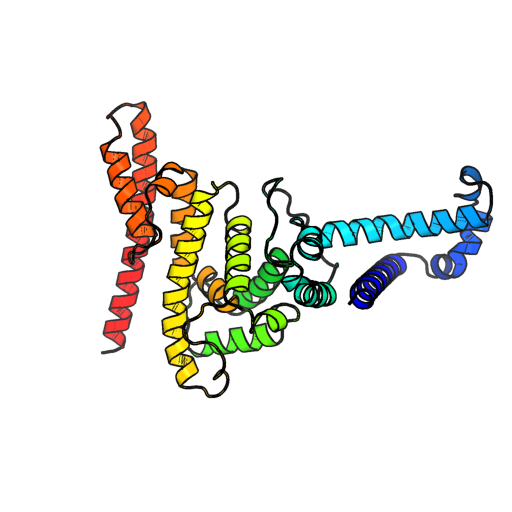? 6.003 11.937 -22.626 1.00 88.62 257 ILE A N 1
ATOM 2135 C CA . ILE A 1 257 ? 6.630 10.650 -22.968 1.00 88.62 257 ILE A CA 1
ATOM 2136 C C . ILE A 1 257 ? 5.701 9.483 -22.634 1.00 88.62 257 ILE A C 1
ATOM 2138 O O . ILE A 1 257 ? 5.676 8.480 -23.348 1.00 88.62 257 ILE A O 1
ATOM 2142 N N . SER A 1 258 ? 4.896 9.614 -21.577 1.00 88.81 258 SER A N 1
ATOM 2143 C CA . SER A 1 258 ? 3.960 8.562 -21.173 1.00 88.81 258 SER A CA 1
ATOM 2144 C C . SER A 1 258 ? 2.899 8.261 -22.238 1.00 88.81 258 SER A C 1
ATOM 2146 O O . SER A 1 258 ? 2.381 7.147 -22.279 1.00 88.81 258 SER A O 1
ATOM 2148 N N . ASP A 1 259 ? 2.614 9.219 -23.127 1.00 87.38 259 ASP A N 1
ATOM 2149 C CA . ASP A 1 259 ? 1.700 9.047 -24.259 1.00 87.38 259 ASP A CA 1
ATOM 2150 C C . ASP A 1 259 ? 2.332 8.291 -25.430 1.00 87.38 259 ASP A C 1
ATOM 2152 O O . ASP A 1 259 ? 1.616 7.695 -26.235 1.00 87.38 259 ASP A O 1
ATOM 2156 N N . MET A 1 260 ? 3.661 8.326 -25.532 1.00 86.19 260 MET A N 1
ATOM 2157 C CA . MET A 1 260 ? 4.417 7.768 -26.653 1.00 86.19 260 MET A CA 1
ATOM 2158 C C . MET A 1 260 ? 4.789 6.298 -26.428 1.00 86.19 260 MET A C 1
ATOM 2160 O O . MET A 1 260 ? 4.952 5.548 -27.389 1.00 86.19 260 MET A O 1
ATOM 2164 N N . ILE A 1 261 ? 4.879 5.867 -25.165 1.00 86.12 261 ILE A N 1
ATOM 2165 C CA . ILE A 1 261 ? 5.326 4.519 -24.802 1.00 86.12 261 ILE A CA 1
ATOM 2166 C C . ILE A 1 261 ? 4.237 3.475 -25.065 1.00 86.12 261 ILE A C 1
ATOM 2168 O O . ILE A 1 261 ? 3.154 3.491 -24.475 1.00 86.12 261 ILE A O 1
ATOM 2172 N N . SER A 1 262 ? 4.584 2.467 -25.867 1.00 84.25 262 SER A N 1
ATOM 2173 C CA . SER A 1 262 ? 3.787 1.248 -26.005 1.00 84.25 262 SER A CA 1
ATOM 2174 C C . SER A 1 262 ? 4.119 0.235 -24.904 1.00 84.25 262 SER A C 1
ATOM 2176 O O . SER A 1 262 ? 5.163 -0.419 -24.928 1.00 84.25 262 SER A O 1
ATOM 2178 N N . LEU A 1 263 ? 3.189 0.045 -23.962 1.00 81.44 263 LEU A N 1
ATOM 2179 C CA . LEU A 1 263 ? 3.321 -0.886 -22.825 1.00 81.44 263 LEU A CA 1
ATOM 2180 C C . LEU A 1 263 ? 3.272 -2.379 -23.214 1.00 81.44 263 LEU A C 1
ATOM 2182 O O . LEU A 1 263 ? 3.237 -3.247 -22.345 1.00 81.44 263 LEU A O 1
ATOM 2186 N N . THR A 1 264 ? 3.220 -2.706 -24.506 1.00 79.38 264 THR A N 1
ATOM 2187 C CA . THR A 1 264 ? 3.315 -4.090 -25.000 1.00 79.38 264 THR A CA 1
ATOM 2188 C C . THR A 1 264 ? 4.710 -4.440 -25.511 1.00 79.38 264 THR A C 1
ATOM 2190 O O . THR A 1 264 ? 4.926 -5.570 -25.947 1.00 79.38 264 THR A O 1
ATOM 2193 N N . SER A 1 265 ? 5.640 -3.482 -25.514 1.00 75.56 265 SER A N 1
ATOM 2194 C CA . SER A 1 265 ? 6.996 -3.699 -26.007 1.00 75.56 265 SER A CA 1
ATOM 2195 C C . SER A 1 265 ? 7.771 -4.678 -25.111 1.00 75.56 265 SER A C 1
ATOM 2197 O O . SER A 1 265 ? 7.648 -4.616 -23.888 1.00 75.56 265 SER A O 1
ATOM 2199 N N . PRO A 1 266 ? 8.584 -5.583 -25.687 1.00 73.62 266 PRO A N 1
ATOM 2200 C CA . PRO A 1 266 ? 9.478 -6.446 -24.918 1.00 73.62 266 PRO A CA 1
ATOM 2201 C C . PRO A 1 266 ? 10.751 -5.725 -24.438 1.00 73.62 266 PRO A C 1
ATOM 2203 O O . PRO A 1 266 ? 11.575 -6.348 -23.774 1.00 73.62 266 PRO A O 1
ATOM 2206 N N . ILE A 1 267 ? 10.943 -4.459 -24.820 1.00 77.38 267 ILE A N 1
ATOM 2207 C CA . ILE A 1 267 ? 12.134 -3.655 -24.521 1.00 77.38 267 ILE A CA 1
ATOM 2208 C C . ILE A 1 267 ? 12.043 -3.088 -23.096 1.00 77.38 267 ILE A C 1
ATOM 2210 O O . ILE A 1 267 ? 10.958 -2.710 -22.650 1.00 77.38 267 ILE A O 1
ATOM 2214 N N . ASP A 1 268 ? 13.181 -2.999 -22.398 1.00 81.12 268 ASP A N 1
ATOM 2215 C CA . ASP A 1 268 ? 13.266 -2.377 -21.075 1.00 81.12 268 ASP A CA 1
ATOM 2216 C C . ASP A 1 268 ? 12.716 -0.939 -21.089 1.00 81.12 268 ASP A C 1
ATOM 2218 O O . ASP A 1 268 ? 12.932 -0.154 -22.017 1.00 81.12 268 ASP A O 1
ATOM 2222 N N . ILE A 1 269 ? 12.013 -0.581 -20.013 1.00 84.44 269 ILE A N 1
ATOM 2223 C CA . ILE A 1 269 ? 11.274 0.682 -19.913 1.00 84.44 269 ILE A CA 1
ATOM 2224 C C . ILE A 1 269 ? 12.169 1.924 -20.021 1.00 84.44 269 ILE A C 1
ATOM 2226 O O . ILE A 1 269 ? 11.761 2.935 -20.585 1.00 84.44 269 ILE A O 1
ATOM 2230 N N . ASP A 1 270 ? 13.395 1.852 -19.511 1.00 82.19 270 ASP A N 1
ATOM 2231 C CA . ASP A 1 270 ? 14.373 2.936 -19.572 1.00 82.19 270 ASP A CA 1
ATOM 2232 C C . ASP A 1 270 ? 14.919 3.133 -20.990 1.00 82.19 270 ASP A C 1
ATOM 2234 O O . ASP A 1 270 ? 15.108 4.272 -21.408 1.00 82.19 270 ASP A O 1
ATOM 2238 N N . ILE A 1 271 ? 15.089 2.057 -21.763 1.00 82.75 271 ILE A N 1
ATOM 2239 C CA . ILE A 1 271 ? 15.466 2.129 -23.182 1.00 82.75 271 ILE A CA 1
ATOM 2240 C C . ILE A 1 271 ? 14.334 2.756 -24.006 1.00 82.75 271 ILE A C 1
ATOM 2242 O O . ILE A 1 271 ? 14.597 3.639 -24.820 1.00 82.75 271 ILE A O 1
ATOM 2246 N N . LEU A 1 272 ? 13.080 2.361 -23.765 1.00 84.75 272 LEU A N 1
ATOM 2247 C CA . LEU A 1 272 ? 11.919 2.963 -24.438 1.00 84.75 272 LEU A CA 1
ATOM 2248 C C . LEU A 1 272 ? 11.803 4.461 -24.142 1.00 84.75 272 LEU A C 1
ATOM 2250 O O . LEU A 1 272 ? 11.525 5.264 -25.030 1.00 84.75 272 LEU A O 1
ATOM 2254 N N . ILE A 1 273 ? 12.049 4.851 -22.892 1.00 85.62 273 ILE A N 1
ATOM 2255 C CA . ILE A 1 273 ? 12.070 6.261 -22.503 1.00 85.62 273 ILE A CA 1
ATOM 2256 C C . ILE A 1 273 ? 13.204 7.003 -23.212 1.00 85.62 273 ILE A C 1
ATOM 2258 O O . ILE A 1 273 ? 12.974 8.099 -23.718 1.00 85.62 273 ILE A O 1
ATOM 2262 N N . LEU A 1 274 ? 14.404 6.420 -23.291 1.00 83.56 274 LEU A N 1
ATOM 2263 C CA . LEU A 1 274 ? 15.528 7.018 -24.015 1.00 83.56 274 LEU A CA 1
ATOM 2264 C C . LEU A 1 274 ? 15.215 7.239 -25.501 1.00 83.56 274 LEU A C 1
ATOM 2266 O O . LEU A 1 274 ? 15.516 8.312 -26.018 1.00 83.56 274 LEU A O 1
ATOM 2270 N N . GLU A 1 275 ? 14.586 6.272 -26.172 1.00 84.31 275 GLU A N 1
ATOM 2271 C CA . GLU A 1 275 ? 14.195 6.391 -27.584 1.00 84.31 275 GLU A CA 1
ATOM 2272 C C . GLU A 1 275 ? 13.288 7.611 -27.814 1.00 84.31 275 GLU A C 1
ATOM 2274 O O . GLU A 1 275 ? 13.537 8.435 -28.697 1.00 84.31 275 GLU A O 1
ATOM 2279 N N . HIS A 1 276 ? 12.278 7.791 -26.960 1.00 85.88 276 HIS A N 1
ATOM 2280 C CA . HIS A 1 276 ? 11.367 8.930 -27.063 1.00 85.88 276 HIS A CA 1
ATOM 2281 C C . HIS A 1 276 ? 11.994 10.253 -26.603 1.00 85.88 276 HIS A C 1
ATOM 2283 O O . HIS A 1 276 ? 11.679 11.302 -27.166 1.00 85.88 276 HIS A O 1
ATOM 2289 N N . LEU A 1 277 ? 12.922 10.231 -25.641 1.00 81.94 277 LEU A N 1
ATOM 2290 C CA . LEU A 1 277 ? 13.678 11.421 -25.242 1.00 81.94 277 LEU A CA 1
ATOM 2291 C C . LEU A 1 277 ? 14.515 11.977 -26.396 1.00 81.94 277 LEU A C 1
ATOM 2293 O O . LEU A 1 277 ? 14.551 13.194 -26.573 1.00 81.94 277 LEU A O 1
ATOM 2297 N N . VAL A 1 278 ? 15.153 11.112 -27.191 1.00 78.94 278 VAL A N 1
ATOM 2298 C CA . VAL A 1 278 ? 15.903 11.533 -28.387 1.00 78.94 278 VAL A CA 1
ATOM 2299 C C . VAL A 1 278 ? 14.970 12.226 -29.377 1.00 78.94 278 VAL A C 1
ATOM 2301 O O . VAL A 1 278 ? 15.269 13.333 -29.816 1.00 78.94 278 VAL A O 1
ATOM 2304 N N . SER A 1 279 ? 13.785 11.658 -29.624 1.00 80.44 279 SER A N 1
ATOM 2305 C CA . SER A 1 279 ? 12.783 12.296 -30.485 1.00 80.44 279 SER A CA 1
ATOM 2306 C C . SER A 1 279 ? 12.344 13.672 -29.970 1.00 80.44 279 SER A C 1
ATOM 2308 O O . SER A 1 279 ? 12.094 14.565 -30.775 1.00 80.44 279 SER A O 1
ATOM 2310 N N . ILE A 1 280 ? 12.246 13.867 -28.650 1.00 78.50 280 ILE A N 1
ATOM 2311 C CA . ILE A 1 280 ? 11.922 15.177 -28.066 1.00 78.50 280 ILE A CA 1
AT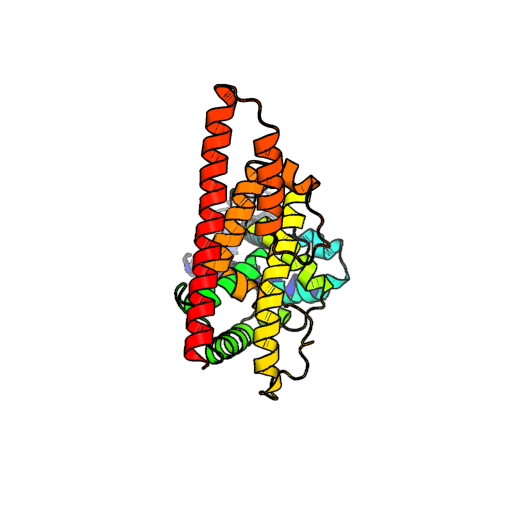OM 2312 C C . ILE A 1 280 ? 13.068 16.162 -28.289 1.00 78.50 280 ILE A C 1
ATOM 2314 O O . ILE A 1 280 ? 12.809 17.306 -28.658 1.00 78.50 280 ILE A O 1
ATOM 2318 N N . VAL A 1 281 ? 14.320 15.737 -28.084 1.00 76.00 281 VAL A N 1
ATOM 2319 C CA . VAL A 1 281 ? 15.507 16.573 -28.326 1.00 76.00 281 VAL A CA 1
ATOM 2320 C C . VAL A 1 281 ? 15.568 17.019 -29.785 1.00 76.00 281 VAL A C 1
ATOM 2322 O O . VAL A 1 281 ? 15.782 18.203 -30.034 1.00 76.00 281 VAL A O 1
ATOM 2325 N N . ASP A 1 282 ? 15.303 16.114 -30.727 1.00 72.75 282 ASP A N 1
ATOM 2326 C CA . ASP A 1 282 ? 15.313 16.408 -32.164 1.00 72.75 282 ASP A CA 1
ATOM 2327 C C . ASP A 1 282 ? 14.229 17.423 -32.572 1.00 72.75 282 ASP A C 1
ATOM 2329 O O . ASP A 1 282 ? 14.387 18.152 -33.552 1.00 72.75 282 ASP A O 1
ATOM 2333 N N . CYS A 1 283 ? 13.137 17.510 -31.806 1.00 72.75 283 CYS A N 1
ATOM 2334 C CA . CYS A 1 283 ? 12.066 18.486 -32.011 1.00 72.75 283 CYS A CA 1
ATOM 2335 C C . CYS A 1 283 ? 12.298 19.835 -31.307 1.00 72.75 283 CYS A C 1
ATOM 2337 O O . CYS A 1 283 ? 11.524 20.770 -31.531 1.00 72.75 283 CYS A O 1
ATOM 2339 N N . LEU A 1 284 ? 13.312 19.972 -30.444 1.00 74.19 284 LEU A N 1
ATOM 2340 C CA . LEU A 1 284 ? 13.599 21.244 -29.781 1.00 74.19 284 LEU A CA 1
ATOM 2341 C C . LEU A 1 284 ? 14.333 22.185 -30.741 1.00 74.19 284 LEU A C 1
ATOM 2343 O O . LEU A 1 284 ? 15.502 21.990 -31.065 1.00 74.19 284 LEU A O 1
ATOM 2347 N N . GLU A 1 285 ? 13.664 23.265 -31.146 1.00 67.00 285 GLU A N 1
ATOM 2348 C CA . GLU A 1 285 ? 14.325 24.361 -31.853 1.00 67.00 285 GLU A CA 1
ATOM 2349 C C . GLU A 1 285 ? 15.455 24.943 -30.988 1.00 67.00 285 GLU A C 1
ATOM 2351 O O . GLU A 1 285 ? 15.289 25.175 -29.785 1.00 67.00 285 GLU A O 1
ATOM 2356 N N . MET A 1 286 ? 16.614 25.199 -31.603 1.00 62.41 286 MET A N 1
ATOM 2357 C CA . MET A 1 286 ? 17.804 25.740 -30.938 1.00 62.41 286 MET A CA 1
ATOM 2358 C 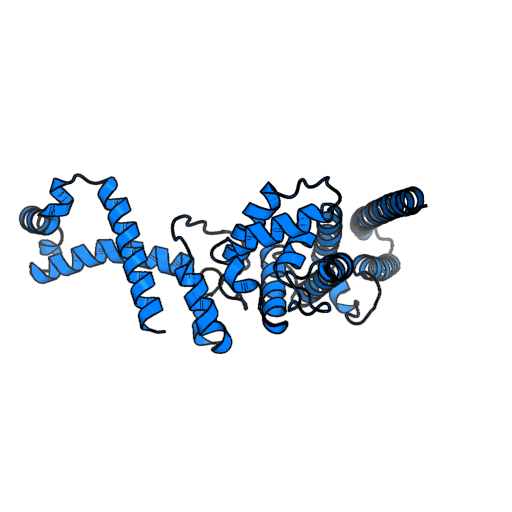C . MET A 1 286 ? 17.593 27.200 -30.515 1.00 62.41 286 MET A C 1
ATOM 2360 O O . MET A 1 286 ? 18.101 28.136 -31.131 1.00 62.41 286 MET A O 1
ATOM 2364 N N . SER A 1 287 ? 16.829 27.397 -29.442 1.00 65.88 287 SER A N 1
ATOM 2365 C CA . SER A 1 287 ? 16.600 28.686 -28.798 1.00 65.88 287 SER A CA 1
ATOM 2366 C C . SER A 1 287 ? 17.324 28.766 -27.444 1.00 65.88 287 SER A C 1
ATOM 2368 O O . SER A 1 287 ? 17.509 27.744 -26.771 1.00 65.88 287 SER A O 1
ATOM 2370 N N . PRO A 1 288 ? 17.696 29.972 -26.970 1.00 63.78 288 PRO A N 1
ATOM 2371 C CA . PRO A 1 288 ? 18.289 30.155 -25.641 1.00 63.78 288 PRO A CA 1
ATOM 2372 C C . PRO A 1 288 ? 17.411 29.611 -24.503 1.00 63.78 288 PRO A C 1
ATOM 2374 O O . PRO A 1 288 ? 17.932 29.151 -23.489 1.00 63.78 288 PRO A O 1
ATOM 2377 N N . PHE A 1 289 ? 16.086 29.614 -24.685 1.00 61.97 289 PHE A N 1
ATOM 2378 C CA . PHE A 1 289 ? 15.121 29.059 -23.734 1.00 61.97 289 PHE A CA 1
ATOM 2379 C C . PHE A 1 289 ? 15.167 27.523 -23.684 1.00 61.97 289 PHE A C 1
ATOM 2381 O O . PHE A 1 289 ? 15.002 26.932 -22.616 1.00 61.97 289 PHE A O 1
ATOM 2388 N N . CYS A 1 290 ? 15.475 26.868 -24.807 1.00 70.62 290 CYS A N 1
ATOM 2389 C CA . CYS A 1 290 ? 15.593 25.413 -24.902 1.00 70.62 290 CYS A CA 1
ATOM 2390 C C . CYS A 1 290 ? 16.928 24.878 -24.359 1.00 70.62 290 CYS A C 1
ATOM 2392 O O . CYS A 1 290 ? 16.990 23.720 -23.955 1.00 70.62 290 CYS A O 1
ATOM 2394 N N . MET A 1 291 ? 17.978 25.703 -24.254 1.00 71.62 291 MET A N 1
ATOM 2395 C CA . MET A 1 291 ? 19.303 25.257 -23.786 1.00 71.62 291 MET A CA 1
ATOM 2396 C C . MET A 1 291 ? 19.302 24.703 -22.356 1.00 71.62 291 MET A C 1
ATOM 2398 O O . MET A 1 291 ? 20.038 23.762 -22.061 1.00 71.62 291 MET A O 1
ATOM 2402 N N . ASN A 1 292 ? 18.465 25.236 -21.463 1.00 74.75 292 ASN A N 1
ATOM 2403 C CA . ASN A 1 292 ? 18.332 24.694 -20.106 1.00 74.75 292 ASN A CA 1
ATOM 2404 C C . ASN A 1 292 ? 17.601 23.341 -20.101 1.00 74.75 292 ASN A C 1
ATOM 2406 O O . ASN A 1 292 ? 18.004 22.433 -19.373 1.00 74.75 292 ASN A O 1
ATOM 2410 N N . LYS A 1 293 ? 16.586 23.183 -20.962 1.00 73.50 293 LYS A N 1
ATOM 2411 C CA . LYS A 1 293 ? 15.851 21.923 -21.161 1.00 73.50 293 LYS A CA 1
ATOM 2412 C C . LYS A 1 293 ? 16.779 20.844 -21.741 1.00 73.50 293 LYS A C 1
ATOM 2414 O O . LYS A 1 293 ? 16.859 19.753 -21.191 1.00 73.50 293 LYS A O 1
ATOM 2419 N N . ILE A 1 294 ? 17.589 21.192 -22.745 1.00 74.50 294 ILE A N 1
ATOM 2420 C CA . ILE A 1 294 ? 18.605 20.310 -23.349 1.00 74.50 294 ILE A CA 1
ATOM 2421 C C . ILE A 1 294 ? 19.671 19.888 -22.326 1.00 74.50 294 ILE A C 1
ATOM 2423 O O . ILE A 1 294 ? 20.011 18.711 -22.244 1.00 74.50 294 ILE A O 1
ATOM 2427 N N . LYS A 1 295 ? 20.182 20.813 -21.499 1.00 78.56 295 LYS A N 1
ATOM 2428 C CA . LYS A 1 295 ? 21.143 20.471 -20.434 1.00 78.56 295 LYS A CA 1
ATOM 2429 C C . LYS A 1 295 ? 20.551 19.501 -19.412 1.00 78.56 295 LYS A C 1
ATOM 2431 O O . LYS A 1 295 ? 21.225 18.551 -19.028 1.00 78.56 295 LYS A O 1
ATOM 2436 N N . SER A 1 296 ? 19.306 19.727 -18.991 1.00 78.44 296 SER A N 1
ATOM 2437 C CA . SER A 1 296 ? 18.594 18.821 -18.083 1.00 78.44 296 SER A CA 1
ATOM 2438 C C . SER A 1 296 ? 18.407 17.433 -18.705 1.00 78.44 296 SER A C 1
ATOM 2440 O O . SER A 1 296 ? 18.722 16.440 -18.053 1.00 78.44 296 SER A O 1
ATOM 2442 N N . LEU A 1 297 ? 17.994 17.362 -19.975 1.00 77.50 297 LEU A N 1
ATOM 2443 C CA . LEU A 1 297 ? 17.860 16.107 -20.724 1.00 77.50 297 LEU A CA 1
ATOM 2444 C C . LEU A 1 297 ? 19.178 15.344 -20.810 1.00 77.50 297 LEU A C 1
ATOM 2446 O O . LEU A 1 297 ? 19.208 14.154 -20.517 1.00 77.50 297 LEU A O 1
ATOM 2450 N N . ASN A 1 298 ? 20.274 16.028 -21.140 1.00 78.81 298 ASN A N 1
ATOM 2451 C CA . ASN A 1 298 ? 21.585 15.396 -21.252 1.00 78.81 298 ASN A CA 1
ATOM 2452 C C . ASN A 1 298 ? 22.030 14.753 -19.925 1.00 78.81 298 ASN A C 1
ATOM 2454 O O . ASN A 1 298 ? 22.537 13.636 -19.912 1.00 78.81 298 ASN A O 1
ATOM 2458 N N . VAL A 1 299 ? 21.774 15.415 -18.789 1.00 81.06 299 VAL A N 1
ATOM 2459 C CA . VAL A 1 299 ? 22.064 14.848 -17.460 1.00 81.06 299 VAL A CA 1
ATOM 2460 C C . VAL A 1 299 ? 21.227 13.592 -17.188 1.00 81.06 299 VAL A C 1
ATOM 2462 O O . VAL A 1 299 ? 21.749 12.625 -16.639 1.00 81.06 299 VAL A O 1
ATOM 2465 N N . LEU A 1 300 ? 19.947 13.583 -17.571 1.00 77.12 300 LEU A N 1
ATOM 2466 C CA . LEU A 1 300 ? 19.063 12.426 -17.385 1.00 77.12 300 LEU A CA 1
ATOM 2467 C C . LEU A 1 300 ? 19.472 11.242 -18.270 1.00 77.12 300 LEU A C 1
ATOM 2469 O O . LEU A 1 300 ? 19.544 10.114 -17.787 1.00 77.12 300 LEU A O 1
ATOM 2473 N N . VAL A 1 301 ? 19.793 11.508 -19.539 1.00 77.31 301 VAL A N 1
ATOM 2474 C CA . VAL A 1 301 ? 20.271 10.495 -20.490 1.00 77.31 301 VAL A CA 1
ATOM 2475 C C . VAL A 1 301 ? 21.578 9.879 -20.002 1.00 77.31 301 VAL A C 1
ATOM 2477 O O . VAL A 1 301 ? 21.685 8.654 -19.941 1.00 77.31 301 VAL A O 1
ATOM 2480 N N . GLN A 1 302 ? 22.542 10.705 -19.581 1.00 78.94 302 GLN A N 1
ATOM 2481 C CA . GLN A 1 302 ? 23.824 10.213 -19.079 1.00 78.94 302 GLN A CA 1
ATOM 2482 C C . GLN A 1 302 ? 23.643 9.310 -17.853 1.00 78.94 302 GLN A C 1
ATOM 2484 O O . GLN A 1 302 ? 24.237 8.239 -17.800 1.00 78.94 302 GLN A O 1
ATOM 2489 N N . ARG A 1 303 ? 22.752 9.673 -16.919 1.00 78.12 303 ARG A N 1
ATOM 2490 C CA . ARG A 1 303 ? 22.446 8.837 -15.745 1.00 78.12 303 ARG A CA 1
ATOM 2491 C C . ARG A 1 303 ? 21.921 7.452 -16.119 1.00 78.12 303 ARG A C 1
ATOM 2493 O O . ARG A 1 303 ? 22.326 6.474 -15.500 1.00 78.12 303 ARG A O 1
ATOM 2500 N N . ILE A 1 304 ? 21.030 7.352 -17.109 1.00 75.44 304 ILE A N 1
ATOM 2501 C CA . ILE A 1 304 ? 20.526 6.044 -17.560 1.00 75.44 304 ILE A CA 1
ATOM 2502 C C . ILE A 1 304 ? 21.650 5.229 -18.208 1.00 75.44 304 ILE A C 1
ATOM 2504 O O . ILE A 1 304 ? 21.771 4.031 -17.944 1.00 75.44 304 ILE A O 1
ATOM 2508 N N . LEU A 1 305 ? 22.474 5.864 -19.047 1.00 75.44 305 LEU A N 1
ATOM 2509 C CA . LEU A 1 305 ? 23.587 5.192 -19.717 1.00 75.44 305 LEU A CA 1
ATOM 2510 C C . LEU A 1 305 ? 24.621 4.665 -18.715 1.00 75.44 305 LEU A C 1
ATOM 2512 O O . LEU A 1 305 ? 25.033 3.512 -18.838 1.00 75.44 305 LEU A O 1
ATOM 2516 N N . ASP A 1 306 ? 24.982 5.460 -17.707 1.00 76.75 306 ASP A N 1
ATOM 2517 C CA . ASP A 1 306 ? 25.954 5.079 -16.679 1.00 76.75 306 ASP A CA 1
ATOM 2518 C C . ASP A 1 306 ? 25.495 3.830 -15.902 1.00 76.75 306 ASP A C 1
ATOM 2520 O O . ASP A 1 306 ? 26.263 2.879 -15.747 1.00 76.75 306 ASP A O 1
ATOM 2524 N N . ILE A 1 307 ? 24.217 3.771 -15.504 1.00 73.81 307 ILE A N 1
ATOM 2525 C CA . ILE A 1 307 ? 23.651 2.622 -14.773 1.00 73.81 307 ILE A CA 1
ATOM 2526 C C . ILE A 1 307 ? 23.579 1.373 -15.651 1.00 73.81 307 ILE A C 1
ATOM 2528 O O . ILE A 1 307 ? 23.904 0.269 -15.205 1.00 73.81 307 ILE A O 1
ATOM 2532 N N . ASN A 1 308 ? 23.155 1.520 -16.909 1.00 67.06 308 ASN A N 1
ATOM 2533 C CA . ASN A 1 308 ? 23.080 0.384 -17.823 1.00 67.06 308 ASN A CA 1
ATOM 2534 C C . ASN A 1 308 ? 24.478 -0.183 -18.110 1.00 67.06 308 ASN A C 1
ATOM 2536 O O . ASN A 1 308 ? 24.652 -1.403 -18.107 1.00 67.06 308 ASN A O 1
ATOM 2540 N N . LEU A 1 309 ? 25.497 0.669 -18.258 1.00 60.28 309 LEU A N 1
ATOM 2541 C CA . LEU A 1 309 ? 26.892 0.243 -18.401 1.00 60.28 309 LEU A CA 1
ATOM 2542 C C . LEU A 1 309 ? 27.425 -0.463 -17.143 1.00 60.28 309 LEU A C 1
ATOM 2544 O O . LEU A 1 309 ? 28.098 -1.488 -17.269 1.00 60.28 309 LEU A O 1
ATOM 2548 N N . GLU A 1 310 ? 27.083 0.011 -15.942 1.00 61.56 310 GLU A N 1
ATOM 2549 C CA . GLU A 1 310 ? 27.426 -0.654 -14.674 1.00 61.56 310 GLU A CA 1
ATOM 2550 C C . GLU A 1 310 ? 26.773 -2.050 -14.575 1.00 61.56 310 GLU A C 1
ATOM 2552 O O . GLU A 1 310 ? 27.428 -3.037 -14.213 1.00 61.56 310 GLU A O 1
ATOM 2557 N N . CYS A 1 311 ? 25.516 -2.179 -15.019 1.00 58.22 311 CYS A N 1
ATOM 2558 C CA . CYS A 1 311 ? 24.820 -3.465 -15.112 1.00 58.22 311 CYS A CA 1
ATOM 2559 C C . CYS A 1 311 ? 25.527 -4.432 -16.070 1.00 58.22 311 CYS A C 1
ATOM 2561 O O . CYS A 1 311 ? 25.771 -5.587 -15.700 1.00 58.22 311 CYS A O 1
ATOM 2563 N N . PHE A 1 312 ? 25.904 -3.970 -17.268 1.00 47.16 312 PHE A N 1
ATOM 2564 C CA . PHE A 1 312 ? 26.653 -4.770 -18.243 1.00 47.16 312 PHE A CA 1
ATOM 2565 C C . PHE A 1 312 ? 28.036 -5.174 -17.717 1.00 47.16 312 PHE A C 1
ATOM 2567 O O . PHE A 1 312 ? 28.432 -6.330 -17.887 1.00 47.16 312 PHE A O 1
ATOM 2574 N N . GLY A 1 313 ? 28.746 -4.288 -17.015 1.00 38.25 313 GLY A N 1
ATOM 2575 C CA . GLY A 1 313 ? 30.012 -4.612 -16.352 1.00 38.25 313 GLY A CA 1
ATOM 2576 C C . GLY A 1 313 ? 29.863 -5.748 -15.333 1.00 38.25 313 GLY A C 1
ATOM 2577 O O . GLY A 1 313 ? 30.630 -6.712 -15.360 1.00 38.25 313 GLY A O 1
ATOM 2578 N N . SER A 1 314 ? 28.814 -5.706 -14.504 1.00 44.56 314 SER A N 1
ATOM 2579 C CA . SER A 1 314 ? 28.533 -6.749 -13.503 1.00 44.56 314 SER A CA 1
ATOM 2580 C C . SER A 1 314 ? 28.137 -8.104 -14.119 1.00 44.56 314 SER A C 1
ATOM 2582 O O . SER A 1 314 ? 28.555 -9.159 -13.637 1.00 44.56 314 SER A O 1
ATOM 2584 N N . LEU A 1 315 ? 27.380 -8.088 -15.224 1.00 35.28 315 LEU A N 1
ATOM 2585 C CA . LEU A 1 315 ? 26.969 -9.273 -15.987 1.00 35.28 315 LEU A CA 1
ATOM 2586 C C . LEU A 1 315 ? 28.144 -9.923 -16.724 1.00 35.28 315 LEU A C 1
ATOM 2588 O O . LEU A 1 315 ? 28.215 -11.149 -16.810 1.00 35.28 315 LEU A O 1
ATOM 2592 N N . THR A 1 316 ? 29.080 -9.114 -17.222 1.00 30.78 316 THR A N 1
ATOM 2593 C CA . THR A 1 316 ? 30.286 -9.602 -17.902 1.00 30.78 316 THR A CA 1
ATOM 2594 C C . THR A 1 316 ? 31.240 -10.251 -16.900 1.00 30.78 316 THR A C 1
ATOM 2596 O O . THR A 1 316 ? 31.741 -11.341 -17.157 1.00 30.78 316 THR A O 1
ATOM 2599 N N . ILE A 1 317 ? 31.403 -9.664 -15.708 1.00 30.41 317 ILE A N 1
ATOM 2600 C CA . ILE A 1 317 ? 32.175 -10.264 -14.607 1.00 30.41 317 ILE A CA 1
ATOM 2601 C C . ILE A 1 317 ? 31.513 -11.559 -14.103 1.00 30.41 317 ILE A C 1
ATOM 2603 O O . ILE A 1 317 ? 32.210 -12.540 -13.858 1.00 30.41 317 ILE A O 1
ATOM 2607 N N . LYS A 1 318 ? 30.176 -11.619 -14.010 1.00 34.59 318 LYS A N 1
ATOM 2608 C CA . LYS A 1 318 ? 29.456 -12.860 -13.663 1.00 34.59 318 LYS A CA 1
ATOM 2609 C C . LYS A 1 318 ? 29.641 -13.966 -14.702 1.00 34.59 318 LYS A C 1
ATOM 2611 O O . LYS A 1 318 ? 29.954 -15.081 -14.315 1.00 34.59 318 LYS A O 1
ATOM 2616 N N . LYS A 1 319 ? 29.526 -13.664 -16.001 1.00 32.12 319 LYS A N 1
ATOM 2617 C CA . LYS A 1 319 ? 29.764 -14.656 -17.067 1.00 32.12 319 LYS A CA 1
ATOM 2618 C C . LYS A 1 319 ? 31.217 -15.126 -17.141 1.00 32.12 319 LYS A C 1
ATOM 2620 O O . LYS A 1 319 ? 31.445 -16.266 -17.516 1.00 32.12 319 LYS A O 1
ATOM 2625 N N . ILE A 1 320 ? 32.179 -14.270 -16.795 1.00 31.48 320 ILE A N 1
ATOM 2626 C CA . ILE A 1 320 ? 33.599 -14.645 -16.715 1.00 31.48 320 ILE A CA 1
ATOM 2627 C C . ILE A 1 320 ? 33.876 -15.508 -15.475 1.00 31.48 320 ILE A C 1
ATOM 2629 O O . ILE A 1 320 ? 34.697 -16.407 -15.554 1.00 31.48 320 ILE A O 1
ATOM 2633 N N . ASN A 1 321 ? 33.179 -15.281 -14.358 1.00 28.80 321 ASN A N 1
ATOM 2634 C CA . ASN A 1 321 ? 33.319 -16.092 -13.141 1.00 28.80 321 ASN A CA 1
ATOM 2635 C C . ASN A 1 321 ? 32.514 -17.408 -13.170 1.00 28.80 321 ASN A C 1
ATOM 2637 O O . ASN A 1 321 ? 32.713 -18.262 -12.309 1.00 28.80 321 ASN A O 1
ATOM 2641 N N . GLU A 1 322 ? 31.581 -17.555 -14.114 1.00 35.84 322 GLU A N 1
ATOM 2642 C CA . GLU A 1 322 ? 30.816 -18.786 -14.371 1.00 35.84 322 GLU A CA 1
ATOM 2643 C C . GLU A 1 322 ? 31.445 -19.674 -15.471 1.00 35.84 322 GLU A C 1
ATOM 2645 O O . GLU A 1 322 ? 30.918 -20.755 -15.742 1.00 35.84 322 GLU A O 1
ATOM 2650 N N . LEU A 1 323 ? 32.558 -19.240 -16.083 1.00 33.28 323 LEU A N 1
ATOM 2651 C CA . LEU A 1 323 ? 33.389 -19.997 -17.036 1.00 33.28 323 LEU A CA 1
ATOM 2652 C C . LEU A 1 323 ? 34.644 -20.562 -16.359 1.00 33.28 323 LEU A C 1
ATOM 2654 O O . LEU A 1 323 ? 35.033 -21.693 -16.729 1.00 33.28 323 LEU A O 1
#

Solvent-accessible surface area (backbone atoms only — not comparable to full-atom values): 18756 Å² total; per-residue (Å²): 108,75,64,54,58,54,51,44,52,51,52,51,50,52,55,51,50,54,57,54,51,73,77,46,62,69,69,52,70,79,36,45,71,58,50,46,69,71,68,37,72,44,29,77,81,50,70,42,66,73,49,16,54,52,48,56,51,44,69,58,47,49,60,53,50,49,52,52,48,55,67,58,35,52,46,46,32,56,53,38,59,74,76,36,69,88,45,36,64,58,39,53,53,44,56,69,58,58,75,85,84,70,87,72,82,74,78,90,62,67,96,78,60,64,45,73,33,74,55,50,71,60,51,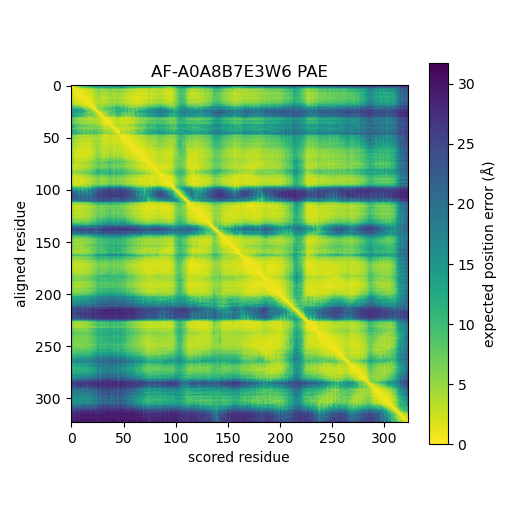48,52,56,50,47,58,54,44,64,74,73,50,60,62,87,61,79,85,52,80,66,54,57,53,54,50,52,58,52,42,54,72,36,76,56,52,46,73,51,80,80,61,54,65,70,54,39,51,31,39,43,56,35,49,44,53,73,74,50,66,88,61,51,80,52,38,50,51,54,52,41,48,41,52,53,54,57,28,51,60,50,37,54,60,48,39,69,50,48,77,76,40,90,85,56,82,81,61,63,70,89,59,77,47,66,65,51,48,51,56,42,62,59,32,50,70,47,40,54,52,54,50,50,49,50,55,44,39,62,75,42,54,72,54,44,77,71,60,66,92,81,58,93,65,58,56,65,59,56,49,50,60,52,49,51,56,51,56,75,67,55,67,95,43,84,79,41,51,60,56,52,54,53,49,52,54,55,52,50,55,53,52,55,52,52,51,51,51,51,52,54,51,51,52,49,56,60,74,75,106

Radius of gyration: 25.87 Å; Cα contacts (8 Å, |Δi|>4): 254; chains: 1; bounding box: 62×59×76 Å